Protein AF-A0ABD3FTX1-F1 (afdb_monomer_lite)

Organism: NCBI:txid2107226

Foldseek 3Di:
DDDDDDDPDPDDPDDPPLVVLCVVLVDDSVLLVLLVLLLVVVLVVQCVVCVVVPPPDPPDPDPPRPRDDSSNVSNVVSCCQPPNALLSVLLVLQVLQQDPDPQGDALVSLLVLLVQFFDQQPDWDQDPNDTDRDGDPCPSVVVSVLSVVQVVVLPPVPPRHDDSVSSSVSLVPPPPSSVRGHDDSVVSSVSSNVRSVVVVVVVVVVVVVD

Structure (mmCIF, N/CA/C/O backbone):
data_AF-A0ABD3FTX1-F1
#
_entry.id   AF-A0ABD3FTX1-F1
#
loop_
_atom_site.group_PDB
_atom_site.id
_atom_site.type_symbol
_atom_site.label_atom_id
_atom_site.label_alt_id
_atom_site.label_comp_id
_atom_site.label_asym_id
_atom_site.label_entity_id
_atom_site.label_seq_id
_atom_site.pdbx_PDB_ins_code
_atom_site.Cartn_x
_atom_site.Cartn_y
_atom_site.Cartn_z
_atom_site.occupancy
_atom_site.B_iso_or_equiv
_atom_site.auth_seq_id
_atom_site.auth_comp_id
_atom_site.auth_asym_id
_atom_site.auth_atom_id
_atom_site.pdbx_PDB_model_num
ATOM 1 N N . MET A 1 1 ? -26.930 4.845 67.694 1.00 38.66 1 MET A N 1
ATOM 2 C CA . MET A 1 1 ? -27.210 5.183 66.281 1.00 38.66 1 MET A CA 1
ATOM 3 C C . MET A 1 1 ? -25.890 5.361 65.544 1.00 38.66 1 MET A C 1
ATOM 5 O O . MET A 1 1 ? -25.309 6.436 65.583 1.00 38.66 1 MET A O 1
ATOM 9 N N . THR A 1 2 ? -25.378 4.302 64.926 1.00 37.12 2 THR A N 1
ATOM 10 C CA . THR A 1 2 ? -24.138 4.307 64.136 1.00 37.12 2 THR A CA 1
ATOM 11 C C . THR A 1 2 ? -24.513 4.296 62.655 1.00 37.12 2 THR A C 1
ATOM 13 O O . THR A 1 2 ? -25.064 3.320 62.154 1.00 37.12 2 THR A O 1
ATOM 16 N N . LYS A 1 3 ? -24.281 5.413 61.954 1.00 38.53 3 LYS A N 1
ATOM 17 C CA . LYS A 1 3 ? -24.491 5.514 60.502 1.00 38.53 3 LYS A CA 1
ATOM 18 C C . LYS A 1 3 ? -23.321 4.842 59.781 1.00 38.53 3 LYS A C 1
ATOM 20 O O . LYS A 1 3 ? -22.197 5.328 59.847 1.00 38.53 3 LYS A O 1
ATOM 25 N N . ALA A 1 4 ? -23.601 3.740 59.090 1.00 39.41 4 ALA A N 1
ATOM 26 C CA . ALA A 1 4 ? -22.673 3.115 58.158 1.00 39.41 4 ALA A CA 1
ATOM 27 C C . ALA A 1 4 ? -22.520 4.003 56.912 1.00 39.41 4 ALA A C 1
ATOM 29 O O . ALA A 1 4 ? -23.496 4.312 56.227 1.00 39.41 4 ALA A O 1
ATOM 30 N N . VAL A 1 5 ? -21.290 4.429 56.633 1.00 44.78 5 VAL A N 1
ATOM 31 C CA . VAL A 1 5 ? -20.933 5.141 55.404 1.00 44.78 5 VAL A CA 1
ATOM 32 C C . VAL A 1 5 ? -20.811 4.106 54.289 1.00 44.78 5 VAL A C 1
ATOM 34 O O . VAL A 1 5 ? -19.920 3.259 54.309 1.00 44.78 5 VAL A O 1
ATOM 37 N N . ALA A 1 6 ? -21.724 4.159 53.320 1.00 44.16 6 ALA A N 1
ATOM 38 C CA . ALA A 1 6 ? -21.672 3.323 52.131 1.00 44.16 6 ALA A CA 1
ATOM 39 C C . ALA A 1 6 ? -20.435 3.684 51.291 1.00 44.16 6 ALA A C 1
ATOM 41 O O . ALA A 1 6 ? -20.315 4.795 50.769 1.00 44.16 6 ALA A O 1
ATOM 42 N N . ALA A 1 7 ? -19.511 2.732 51.157 1.00 44.94 7 ALA A N 1
ATOM 43 C CA . ALA A 1 7 ? -18.364 2.845 50.271 1.00 44.94 7 ALA A CA 1
ATOM 44 C C . ALA A 1 7 ? -18.849 2.907 48.813 1.00 44.94 7 ALA A C 1
ATOM 46 O O . ALA A 1 7 ? -19.345 1.924 48.258 1.00 44.94 7 ALA A O 1
ATOM 47 N N . LYS A 1 8 ? -18.704 4.077 48.182 1.00 45.16 8 LYS A N 1
ATOM 48 C CA . LYS A 1 8 ? -18.898 4.247 46.738 1.00 45.16 8 LYS A CA 1
ATOM 49 C C . LYS A 1 8 ? -17.926 3.319 46.005 1.00 45.16 8 LYS A C 1
ATOM 51 O O . LYS A 1 8 ? -16.714 3.537 46.044 1.00 45.16 8 LYS A O 1
ATOM 56 N N . LYS A 1 9 ? -18.453 2.297 45.322 1.00 48.12 9 LYS A N 1
ATOM 57 C CA . LYS A 1 9 ? -17.703 1.524 44.324 1.00 48.12 9 LYS A CA 1
ATOM 58 C C . LYS A 1 9 ? -17.153 2.513 43.295 1.00 48.12 9 LYS A C 1
ATOM 60 O O . LYS A 1 9 ? -17.917 3.139 42.567 1.00 48.12 9 LYS A O 1
ATOM 65 N N . LYS A 1 10 ? -15.829 2.683 43.263 1.00 47.94 10 LYS A N 1
ATOM 66 C CA . LYS A 1 10 ? -15.143 3.397 42.183 1.00 47.94 10 LYS A CA 1
ATOM 67 C C . LYS A 1 10 ? -15.419 2.624 40.893 1.00 47.94 10 LYS A C 1
ATOM 69 O O . LYS A 1 10 ? -14.899 1.524 40.722 1.00 47.94 10 LYS A O 1
ATOM 74 N N . HIS A 1 11 ? -16.253 3.175 40.014 1.00 45.56 11 HIS A N 1
ATOM 75 C CA . HIS A 1 11 ? -16.303 2.726 38.628 1.00 45.56 11 HIS A CA 1
ATOM 76 C C . HIS A 1 11 ? -14.886 2.868 38.063 1.00 45.56 11 HIS A C 1
ATOM 78 O O . HIS A 1 11 ? -14.336 3.970 38.046 1.00 45.56 11 HIS A O 1
ATOM 84 N N . LYS A 1 12 ? -14.269 1.749 37.659 1.00 45.53 12 LYS A N 1
ATOM 85 C CA . LYS A 1 12 ? -13.073 1.802 36.812 1.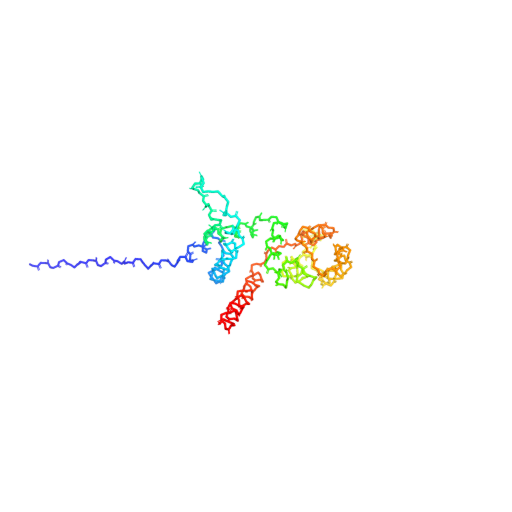00 45.53 12 LYS A CA 1
ATOM 86 C C . LYS A 1 12 ? -13.442 2.645 35.583 1.00 45.53 12 LYS A C 1
ATOM 88 O O . LYS A 1 12 ? -14.513 2.399 35.023 1.00 45.53 12 LYS A O 1
ATOM 93 N N . PRO A 1 13 ? -12.621 3.629 35.182 1.00 45.97 13 PRO A N 1
ATOM 94 C CA . PRO A 1 13 ? -12.868 4.352 33.944 1.00 45.97 13 PRO A CA 1
ATOM 95 C C . PRO A 1 13 ? -12.935 3.328 32.810 1.00 45.97 13 PRO A C 1
ATOM 97 O O . PRO A 1 13 ? -12.093 2.428 32.747 1.00 45.97 13 PRO A O 1
ATOM 100 N N . ALA A 1 14 ? -13.970 3.422 31.974 1.00 48.16 14 ALA A N 1
ATOM 101 C CA . ALA A 1 14 ? -14.095 2.599 30.781 1.00 48.16 14 ALA A CA 1
ATOM 102 C C . ALA A 1 14 ? -12.816 2.786 29.958 1.00 48.16 14 ALA A C 1
ATOM 104 O O . ALA A 1 14 ? -12.510 3.894 29.514 1.00 48.16 14 ALA A O 1
ATOM 105 N N . ARG A 1 15 ? -12.013 1.726 29.850 1.00 59.69 15 ARG A N 1
ATOM 106 C CA . ARG A 1 15 ? -10.791 1.741 29.053 1.00 59.69 15 ARG A CA 1
ATOM 107 C C . ARG A 1 15 ? -11.234 1.962 27.608 1.00 59.69 15 ARG A C 1
ATOM 109 O O . ARG A 1 15 ? -12.142 1.281 27.138 1.00 59.69 15 ARG A O 1
ATOM 116 N N . SER A 1 16 ? -10.692 2.986 26.951 1.00 75.12 16 SER A N 1
ATOM 117 C CA . SER A 1 16 ? -11.032 3.274 25.555 1.00 75.12 16 SER A CA 1
ATOM 118 C C . SER A 1 16 ? -10.774 2.015 24.724 1.00 75.12 16 SER A C 1
ATOM 120 O O . SER A 1 16 ? -9.683 1.454 24.828 1.00 75.12 16 SER A O 1
ATOM 122 N N . ARG A 1 17 ? -11.752 1.575 23.915 1.00 81.25 17 ARG A N 1
ATOM 123 C CA . ARG A 1 17 ? -11.653 0.375 23.053 1.00 81.25 17 ARG A CA 1
ATOM 124 C C . ARG A 1 17 ? -10.360 0.342 22.224 1.00 81.25 17 ARG A C 1
ATOM 126 O O . ARG A 1 17 ? -9.814 -0.717 21.941 1.00 81.25 17 ARG A O 1
ATOM 133 N N . TRP A 1 18 ? -9.846 1.526 21.895 1.00 85.56 18 TRP A N 1
ATOM 134 C CA . TRP A 1 18 ? -8.611 1.742 21.154 1.00 85.56 18 TRP A CA 1
ATOM 135 C C . TRP A 1 18 ? -7.352 1.358 21.922 1.00 85.56 18 TRP A C 1
ATOM 137 O O . TRP A 1 18 ? -6.387 0.914 21.319 1.00 85.56 18 TRP A O 1
ATOM 147 N N . VAL A 1 19 ? -7.346 1.523 23.244 1.00 87.69 19 VAL A N 1
ATOM 148 C CA . VAL A 1 19 ? -6.181 1.227 24.088 1.00 87.69 19 VAL A CA 1
ATOM 149 C C . VAL A 1 19 ? -5.951 -0.278 24.174 1.00 87.69 19 VAL A C 1
ATOM 151 O O . VAL A 1 19 ? -4.806 -0.717 24.134 1.00 87.69 19 VAL A O 1
ATOM 154 N N . ASP A 1 20 ? -7.025 -1.062 24.266 1.00 88.25 20 ASP A N 1
ATOM 155 C CA . ASP A 1 20 ? -6.929 -2.523 24.287 1.00 88.25 20 ASP A CA 1
ATOM 156 C C . ASP A 1 20 ? -6.519 -3.062 22.908 1.00 88.25 20 ASP A C 1
ATOM 158 O O . ASP A 1 20 ? -5.562 -3.828 22.815 1.00 88.25 20 ASP A O 1
ATOM 162 N N . LEU A 1 21 ? -7.145 -2.571 21.829 1.00 90.81 21 LEU A N 1
ATOM 163 C CA . LEU A 1 21 ? -6.787 -2.968 20.464 1.00 90.81 21 LEU A CA 1
ATOM 164 C C . LEU A 1 21 ? -5.360 -2.548 20.081 1.00 90.81 21 LEU A C 1
ATOM 166 O O . LEU A 1 21 ? -4.653 -3.292 19.405 1.00 90.81 21 LEU A O 1
ATOM 170 N N . SER A 1 22 ? -4.913 -1.373 20.528 1.00 92.81 22 SER A N 1
ATOM 171 C CA . SER A 1 22 ? -3.542 -0.893 20.329 1.00 92.81 22 SER A CA 1
ATOM 172 C C . SER A 1 22 ? -2.528 -1.784 21.041 1.00 92.81 22 SER A C 1
ATOM 174 O O . SER A 1 22 ? -1.491 -2.105 20.466 1.00 92.81 22 SER A O 1
ATOM 176 N N . ALA A 1 23 ? -2.838 -2.236 22.259 1.00 91.38 23 ALA A N 1
ATOM 177 C CA . ALA A 1 23 ? -1.973 -3.152 22.996 1.00 91.38 23 ALA A CA 1
ATOM 178 C C . ALA A 1 23 ? -1.863 -4.528 22.317 1.00 91.38 23 ALA A C 1
ATOM 180 O O . ALA A 1 23 ? -0.787 -5.114 22.307 1.00 91.38 23 ALA A O 1
ATOM 181 N N . GLU A 1 24 ? -2.955 -5.029 21.740 1.00 92.50 24 GLU A N 1
ATOM 182 C CA . GLU A 1 24 ? -2.984 -6.318 21.044 1.00 92.50 24 GLU A CA 1
ATOM 183 C C . GLU A 1 24 ? -2.270 -6.274 19.688 1.00 92.50 24 GLU A C 1
ATOM 185 O O . GLU A 1 24 ? -1.451 -7.131 19.370 1.00 92.50 24 GLU A O 1
ATOM 190 N N . THR A 1 25 ? -2.559 -5.250 18.888 1.00 92.31 25 THR A N 1
ATOM 191 C CA . THR A 1 25 ? -2.072 -5.148 17.504 1.00 92.31 25 THR A CA 1
ATOM 192 C C . THR A 1 25 ? -0.739 -4.418 17.389 1.00 92.31 25 THR A C 1
ATOM 194 O O . THR A 1 25 ? -0.159 -4.375 16.306 1.00 92.31 25 THR A O 1
ATOM 197 N N . SER A 1 26 ? -0.254 -3.808 18.473 1.00 92.62 26 SER A N 1
ATOM 198 C CA . SER A 1 26 ? 0.884 -2.877 18.473 1.00 92.62 26 SER A CA 1
ATOM 199 C C . SER A 1 26 ? 0.716 -1.669 17.533 1.00 92.62 26 SER A C 1
ATOM 201 O O . SER A 1 26 ? 1.673 -0.934 17.290 1.00 92.62 26 SER A O 1
ATOM 203 N N . LEU A 1 27 ? -0.492 -1.429 17.008 1.00 92.88 27 LEU A N 1
ATOM 204 C CA . LEU A 1 27 ? -0.801 -0.261 16.188 1.00 92.88 27 LEU A CA 1
ATOM 205 C C . LEU A 1 27 ? -1.058 0.947 17.100 1.00 92.88 27 LEU A C 1
ATOM 207 O O . LEU A 1 27 ? -1.835 0.834 18.052 1.00 92.88 27 LEU A O 1
ATOM 211 N N . PRO A 1 28 ? -0.456 2.121 16.839 1.00 94.06 28 PRO A N 1
ATOM 212 C CA . PRO A 1 28 ? -0.737 3.324 17.616 1.00 94.06 28 PRO A CA 1
ATOM 213 C C . PRO A 1 28 ? -2.213 3.730 17.530 1.00 94.06 28 PRO A C 1
ATOM 215 O O . PRO A 1 28 ? -2.823 3.625 16.469 1.00 94.06 28 PRO A O 1
ATOM 218 N N . VAL A 1 29 ? -2.774 4.281 18.611 1.00 91.00 29 VAL A N 1
ATOM 219 C CA . VAL A 1 29 ? -4.180 4.742 18.646 1.00 91.00 29 VAL A CA 1
ATOM 220 C C . VAL A 1 29 ? -4.505 5.708 17.499 1.00 91.00 29 VAL A C 1
ATOM 222 O O . VAL A 1 29 ? -5.521 5.538 16.839 1.00 91.00 29 VAL A O 1
ATOM 225 N N . ALA A 1 30 ? -3.604 6.645 17.188 1.00 90.62 30 ALA A N 1
ATOM 226 C CA . ALA A 1 30 ? -3.786 7.581 16.074 1.00 90.62 30 ALA A CA 1
ATOM 227 C C . ALA A 1 30 ? -3.864 6.890 14.696 1.00 90.62 30 ALA A C 1
ATOM 229 O O . ALA A 1 30 ? -4.497 7.404 13.779 1.00 90.62 30 ALA A O 1
ATOM 230 N N . VAL A 1 31 ? -3.225 5.725 14.534 1.00 92.94 31 VAL A N 1
ATOM 231 C CA . VAL A 1 31 ? -3.349 4.907 13.317 1.00 92.94 31 VAL A CA 1
ATOM 232 C C . VAL A 1 31 ? -4.703 4.205 13.303 1.00 92.94 31 VAL A C 1
ATOM 234 O O . VAL A 1 31 ? -5.375 4.191 12.279 1.00 92.94 31 VAL A O 1
ATOM 237 N N . LEU A 1 32 ? -5.129 3.658 14.443 1.00 93.38 32 LEU A N 1
ATOM 238 C CA . LEU A 1 32 ? -6.411 2.967 14.566 1.00 93.38 32 LEU A CA 1
ATOM 239 C C . LEU A 1 32 ? -7.610 3.871 14.231 1.00 93.38 32 LEU A C 1
ATOM 241 O O . LEU A 1 32 ? -8.542 3.413 13.578 1.00 93.38 32 LEU A O 1
ATOM 245 N N . GLU A 1 33 ? -7.563 5.147 14.615 1.00 91.50 33 GLU A N 1
ATOM 246 C CA . GLU A 1 33 ? -8.599 6.136 14.277 1.00 91.50 33 GLU A CA 1
ATOM 247 C C . GLU A 1 33 ? -8.720 6.339 12.758 1.00 91.50 33 GLU A C 1
ATOM 249 O O . GLU A 1 33 ? -9.809 6.255 12.200 1.00 91.50 33 GLU A O 1
ATOM 254 N N . VAL A 1 34 ? -7.590 6.516 12.068 1.00 92.94 34 VAL A N 1
ATOM 255 C CA . VAL A 1 34 ? -7.537 6.656 10.599 1.00 92.94 34 VAL A CA 1
ATOM 256 C C . VAL A 1 34 ? -8.044 5.397 9.896 1.00 92.94 34 VAL A C 1
ATOM 258 O O . VAL A 1 34 ? -8.730 5.457 8.872 1.00 92.94 34 VAL A O 1
ATOM 261 N N . LEU A 1 35 ? -7.681 4.240 10.445 1.00 93.75 35 LEU A N 1
ATOM 262 C CA . LEU A 1 35 ? -8.047 2.945 9.903 1.00 93.75 35 LEU A CA 1
ATOM 263 C C . LEU A 1 35 ? -9.543 2.653 10.013 1.00 93.75 35 LEU A C 1
ATOM 265 O O . LEU A 1 35 ? -10.055 1.912 9.178 1.00 93.75 35 LEU A O 1
ATOM 269 N N . GLU A 1 36 ? -10.243 3.205 11.005 1.00 92.56 36 GLU A N 1
ATOM 270 C CA . GLU A 1 36 ? -11.683 2.983 11.169 1.00 92.56 36 GLU A CA 1
ATOM 271 C C . GLU A 1 36 ? -12.478 3.550 9.996 1.00 92.56 36 GLU A C 1
ATOM 273 O O . GLU A 1 36 ? -13.354 2.882 9.448 1.00 92.56 36 GLU A O 1
ATOM 278 N N . ASP A 1 37 ? -12.140 4.761 9.566 1.00 89.12 37 ASP A N 1
ATOM 279 C CA . ASP A 1 37 ? -12.797 5.396 8.424 1.00 89.12 37 ASP A CA 1
ATOM 280 C C . ASP A 1 37 ? -12.452 4.687 7.111 1.00 89.12 37 ASP A C 1
ATOM 282 O O . ASP A 1 37 ? -13.306 4.509 6.235 1.00 89.12 37 ASP A O 1
ATOM 286 N N . HIS A 1 38 ? -11.216 4.199 7.004 1.00 90.25 38 HIS A N 1
ATOM 287 C CA . HIS A 1 38 ? -10.794 3.405 5.859 1.00 90.25 38 HIS A CA 1
ATOM 288 C C . HIS A 1 38 ? -11.557 2.081 5.769 1.00 90.25 38 HIS A C 1
ATOM 290 O O . HIS A 1 38 ? -12.079 1.730 4.714 1.00 90.25 38 HIS A O 1
ATOM 296 N N . HIS A 1 39 ? -11.674 1.371 6.891 1.00 91.31 39 HIS A N 1
ATOM 297 C CA . HIS A 1 39 ? -12.394 0.106 6.994 1.00 91.31 39 HIS A CA 1
ATOM 298 C C . HIS A 1 39 ? -13.871 0.246 6.618 1.00 91.31 39 HIS A C 1
ATOM 300 O O . HIS A 1 39 ? -14.366 -0.537 5.811 1.00 91.31 39 HIS A O 1
ATOM 306 N N . LYS A 1 40 ? -14.557 1.286 7.110 1.00 87.75 40 LYS A N 1
ATOM 307 C CA . LYS A 1 40 ? -15.946 1.581 6.712 1.00 87.75 40 LYS A CA 1
ATOM 308 C C . LYS A 1 40 ? -16.076 1.785 5.203 1.00 87.75 40 LYS A C 1
ATOM 310 O O . LYS A 1 40 ? -17.031 1.302 4.594 1.00 87.75 40 LYS A O 1
ATOM 315 N N . THR A 1 41 ? -15.111 2.479 4.599 1.00 83.62 41 THR A N 1
ATOM 316 C CA . THR A 1 41 ? -15.084 2.712 3.150 1.00 83.62 41 THR A CA 1
ATOM 317 C C . THR A 1 41 ? -14.887 1.405 2.382 1.00 83.62 41 THR A C 1
ATOM 319 O O . THR A 1 41 ? -15.632 1.135 1.442 1.00 83.62 41 THR A O 1
ATOM 322 N N . LEU A 1 42 ? -13.942 0.562 2.815 1.00 81.06 42 LEU A N 1
ATOM 323 C CA . LEU A 1 42 ? -13.701 -0.754 2.218 1.00 81.06 42 LEU A CA 1
ATOM 324 C C . LEU A 1 42 ? -14.934 -1.656 2.308 1.00 81.06 42 LEU A C 1
ATOM 326 O O . LEU A 1 42 ? -15.336 -2.221 1.297 1.00 81.06 42 LEU A O 1
ATOM 330 N N . ASN A 1 43 ? -15.571 -1.754 3.478 1.00 82.12 43 ASN A N 1
ATOM 331 C CA . ASN A 1 43 ? -16.786 -2.554 3.640 1.00 82.12 43 ASN A CA 1
ATOM 332 C C . ASN A 1 43 ? -17.922 -2.044 2.743 1.00 82.12 43 ASN A C 1
ATOM 334 O O . ASN A 1 43 ? -18.613 -2.850 2.129 1.00 82.12 43 ASN A O 1
ATOM 338 N N . SER A 1 44 ? -18.082 -0.723 2.617 1.00 77.50 44 SER A N 1
ATOM 339 C CA . SER A 1 44 ? -19.099 -0.128 1.736 1.00 77.50 44 SER A CA 1
ATOM 340 C C . SER A 1 44 ? -18.846 -0.465 0.262 1.00 77.50 44 SER A C 1
ATOM 342 O O . SER A 1 44 ? -19.781 -0.803 -0.460 1.00 77.50 44 SER A O 1
ATOM 344 N N . PHE A 1 45 ? -17.584 -0.423 -0.175 1.00 72.69 45 PHE A N 1
ATOM 345 C CA . PHE A 1 45 ? -17.186 -0.819 -1.527 1.00 72.69 45 PHE A CA 1
ATOM 346 C C . PHE A 1 45 ? -17.380 -2.322 -1.769 1.00 72.69 45 PHE A C 1
ATOM 348 O O . PHE A 1 45 ? -17.968 -2.724 -2.767 1.00 72.69 45 PHE A O 1
ATOM 355 N N . CYS A 1 46 ? -16.943 -3.176 -0.843 1.00 69.12 46 CYS A N 1
ATOM 356 C CA . CYS A 1 46 ? -17.139 -4.619 -0.963 1.00 69.12 46 CYS A CA 1
ATOM 357 C C . CYS A 1 46 ? -18.629 -4.985 -0.996 1.00 69.12 46 CYS A C 1
ATOM 359 O O . CYS A 1 46 ? -19.032 -5.836 -1.785 1.00 69.12 46 CYS A O 1
ATOM 361 N N . ALA A 1 47 ? -19.460 -4.321 -0.190 1.00 71.81 47 ALA A N 1
ATOM 362 C CA . ALA A 1 47 ? -20.902 -4.528 -0.199 1.00 71.81 47 ALA A CA 1
ATOM 363 C C . ALA A 1 47 ? -21.550 -4.103 -1.527 1.00 71.81 47 ALA A C 1
ATOM 365 O O . ALA A 1 47 ? -22.457 -4.788 -1.989 1.00 71.81 47 ALA A O 1
ATOM 366 N N . SER A 1 48 ? -21.096 -3.021 -2.171 1.00 68.31 48 SER A N 1
ATOM 367 C CA . SER A 1 48 ? -21.653 -2.599 -3.464 1.00 68.31 48 SER A CA 1
ATOM 368 C C . SER A 1 48 ? -21.228 -3.512 -4.618 1.00 68.31 48 SER A C 1
ATOM 370 O O . SER A 1 48 ? -22.060 -3.876 -5.450 1.00 68.31 48 SER A O 1
ATOM 372 N N . VAL A 1 49 ? -19.956 -3.922 -4.644 1.00 64.00 49 VAL A N 1
ATOM 373 C CA . VAL A 1 49 ? -19.389 -4.766 -5.706 1.00 64.00 49 VAL A CA 1
ATOM 374 C C . VAL A 1 49 ? -19.889 -6.207 -5.597 1.00 64.00 49 VAL A C 1
ATOM 376 O O . VAL A 1 49 ? -20.408 -6.748 -6.568 1.00 64.00 49 VAL A O 1
ATOM 379 N N . TYR A 1 50 ? -19.802 -6.816 -4.411 1.00 58.94 50 TYR A N 1
ATOM 380 C CA . TYR A 1 50 ? -20.125 -8.236 -4.209 1.00 58.94 50 TYR A CA 1
ATOM 381 C C . TYR A 1 50 ? -21.557 -8.485 -3.710 1.00 58.94 50 TYR A C 1
ATOM 383 O O . TYR A 1 50 ? -22.063 -9.604 -3.803 1.00 58.94 50 TYR A O 1
ATOM 391 N N . GLY A 1 51 ? -22.259 -7.461 -3.215 1.00 52.53 51 GLY A N 1
ATOM 392 C CA . GLY A 1 51 ? -23.682 -7.571 -2.865 1.00 52.53 51 GLY A CA 1
ATOM 393 C C . GLY A 1 51 ? -24.588 -7.765 -4.084 1.00 52.53 51 GLY A C 1
ATOM 394 O O . GLY A 1 51 ? -25.678 -8.313 -3.954 1.00 52.53 51 GLY A O 1
ATOM 395 N N . SER A 1 52 ? -24.117 -7.384 -5.276 1.00 51.12 52 SER A N 1
ATOM 396 C CA . SER A 1 52 ? -24.833 -7.599 -6.540 1.00 51.12 52 SER A CA 1
ATOM 397 C C . SER A 1 52 ? -24.667 -9.028 -7.087 1.00 51.12 52 SER A C 1
ATOM 399 O O . SER A 1 52 ? -25.527 -9.502 -7.823 1.00 51.12 52 SER A O 1
ATOM 401 N N . GLU A 1 53 ? -23.597 -9.740 -6.709 1.00 47.56 53 GLU A N 1
ATOM 402 C CA . GLU A 1 53 ? -23.305 -11.110 -7.173 1.00 47.56 53 GLU A CA 1
ATOM 403 C C . GLU A 1 53 ? -23.981 -12.208 -6.329 1.00 47.56 53 GLU A C 1
ATOM 405 O O . GLU A 1 53 ? -24.023 -13.362 -6.741 1.00 47.56 53 GLU A O 1
ATOM 410 N N . THR A 1 54 ? -24.560 -11.872 -5.171 1.00 43.88 54 THR A N 1
ATOM 411 C CA . THR A 1 54 ? -25.264 -12.831 -4.289 1.00 43.88 54 THR A CA 1
ATOM 412 C C . THR A 1 54 ? -26.776 -12.903 -4.535 1.00 43.88 54 THR A C 1
ATOM 414 O O . THR A 1 54 ? -27.506 -13.522 -3.765 1.00 43.88 54 THR A O 1
ATOM 417 N N . GLN A 1 55 ? -27.263 -12.318 -5.634 1.00 43.09 55 GLN A N 1
ATOM 418 C CA . GLN A 1 55 ? -28.678 -12.329 -6.013 1.00 43.09 55 GLN A CA 1
ATOM 419 C C . GLN A 1 55 ? -29.007 -13.415 -7.056 1.00 43.09 55 GLN A C 1
ATOM 421 O O . GLN A 1 55 ? -29.745 -13.174 -8.009 1.00 43.09 55 GLN A O 1
ATOM 426 N N . THR A 1 56 ? -28.475 -14.627 -6.879 1.00 44.16 56 THR A N 1
ATOM 427 C CA . THR A 1 56 ? -28.924 -15.818 -7.617 1.00 44.16 56 THR A CA 1
ATOM 428 C C . THR A 1 56 ? -29.268 -16.950 -6.651 1.00 44.16 56 THR A C 1
ATOM 430 O O . THR A 1 56 ? -28.410 -17.428 -5.919 1.00 44.16 56 THR A O 1
ATOM 433 N N . ASP A 1 57 ? -30.541 -17.343 -6.732 1.00 41.22 57 ASP A N 1
ATOM 434 C CA . ASP A 1 57 ? -31.298 -18.406 -6.057 1.00 41.22 57 ASP A CA 1
ATOM 435 C C . ASP A 1 57 ? -31.712 -18.239 -4.574 1.00 41.22 57 ASP A C 1
ATOM 437 O O . ASP A 1 57 ? -30.875 -18.055 -3.694 1.00 41.22 57 ASP A O 1
ATOM 441 N N . PRO A 1 58 ? -33.026 -18.346 -4.259 1.00 46.56 58 PRO A N 1
ATOM 442 C CA . PRO A 1 58 ? -33.564 -18.147 -2.913 1.00 46.56 58 PRO A CA 1
ATOM 443 C C . PRO A 1 58 ? -33.535 -19.398 -2.011 1.00 46.56 58 PRO A C 1
ATOM 445 O O . PRO A 1 58 ? -34.210 -19.387 -0.983 1.00 46.56 58 PRO A O 1
ATOM 448 N N . ASP A 1 59 ? -32.788 -20.458 -2.346 1.00 51.00 59 ASP A N 1
ATOM 449 C CA . ASP A 1 59 ? -32.951 -21.771 -1.685 1.00 51.00 59 ASP A CA 1
ATOM 450 C C . ASP A 1 59 ? -31.846 -22.212 -0.705 1.00 51.00 59 ASP A C 1
ATOM 452 O O . ASP A 1 59 ? -31.983 -23.260 -0.079 1.00 51.00 59 ASP A O 1
ATOM 456 N N . GLU A 1 60 ? -30.815 -21.405 -0.433 1.00 45.75 60 GLU A N 1
ATOM 457 C CA . GLU A 1 60 ? -29.922 -21.652 0.714 1.00 45.75 60 GLU A CA 1
ATOM 458 C C . GLU A 1 60 ? -29.664 -20.365 1.507 1.00 45.75 60 GLU A C 1
ATOM 460 O O . GLU A 1 60 ? -28.918 -19.472 1.111 1.00 45.75 60 GLU A O 1
ATOM 465 N N . GLY A 1 61 ? -30.327 -20.265 2.663 1.00 44.19 61 GLY A N 1
ATOM 466 C CA . GLY A 1 61 ? -30.322 -19.116 3.569 1.00 44.19 61 GLY A CA 1
ATOM 467 C C . GLY A 1 61 ? -28.996 -18.870 4.293 1.00 44.19 61 GLY A C 1
ATOM 468 O O . GLY A 1 61 ? -28.939 -18.926 5.521 1.00 44.19 61 GLY A O 1
ATOM 469 N N . SER A 1 62 ? -27.938 -18.542 3.555 1.00 43.97 62 SER A N 1
ATOM 470 C CA . SER A 1 62 ? -26.765 -17.870 4.107 1.00 43.97 62 SER A CA 1
ATOM 471 C C . SER A 1 62 ? -26.086 -17.000 3.050 1.00 43.97 62 SER A C 1
ATOM 473 O O . SER A 1 62 ? -25.064 -17.354 2.470 1.00 43.97 62 SER A O 1
ATOM 475 N N . THR A 1 63 ? -26.636 -15.807 2.825 1.00 44.53 63 THR A N 1
ATOM 476 C CA . THR A 1 63 ? -25.878 -14.692 2.249 1.00 44.53 63 THR A CA 1
ATOM 477 C C . THR A 1 63 ? -24.843 -14.253 3.284 1.00 44.53 63 THR A C 1
ATOM 479 O O . THR A 1 63 ? -25.085 -13.338 4.075 1.00 44.53 63 THR A O 1
ATOM 482 N N . ALA A 1 64 ? -23.713 -14.956 3.357 1.00 47.28 64 ALA A N 1
ATOM 483 C CA . ALA A 1 64 ? -22.582 -14.527 4.162 1.00 47.28 64 ALA A CA 1
ATOM 484 C C . ALA A 1 64 ? -22.035 -13.235 3.543 1.00 47.28 64 ALA A C 1
ATOM 486 O O . ALA A 1 64 ? -21.249 -13.264 2.600 1.00 47.28 64 ALA A O 1
ATOM 487 N N . ALA A 1 65 ? -22.493 -12.087 4.045 1.00 54.28 65 ALA A N 1
ATOM 488 C CA . ALA A 1 65 ? -21.853 -10.818 3.754 1.00 54.28 65 ALA A CA 1
ATOM 489 C C . ALA A 1 65 ? -20.379 -10.956 4.157 1.00 54.28 65 ALA A C 1
ATOM 491 O O . ALA A 1 65 ? -20.077 -11.281 5.308 1.00 54.28 65 ALA A O 1
ATOM 492 N N . PHE A 1 66 ? -19.466 -10.754 3.206 1.00 57.81 66 PHE A N 1
ATOM 493 C CA . PHE A 1 66 ? -18.025 -10.703 3.453 1.00 57.81 66 PHE A CA 1
ATOM 494 C C . PHE A 1 66 ? -17.685 -9.409 4.206 1.00 57.81 66 PHE A C 1
ATOM 496 O O . PHE A 1 66 ? -17.002 -8.528 3.693 1.00 57.81 66 PHE A O 1
ATOM 503 N N . GLU A 1 67 ? -18.209 -9.262 5.422 1.00 71.75 67 GLU A N 1
ATOM 504 C CA . GLU A 1 67 ? -17.933 -8.125 6.282 1.00 71.75 67 GLU A CA 1
ATOM 505 C C . GLU A 1 67 ? -16.900 -8.534 7.333 1.00 71.75 67 GLU A C 1
ATOM 507 O O . GLU A 1 67 ? -17.196 -9.211 8.319 1.00 71.75 67 GLU A O 1
ATOM 512 N N . LEU A 1 68 ? -15.650 -8.126 7.116 1.00 81.38 68 LEU A N 1
ATOM 513 C CA . LEU A 1 68 ? -14.630 -8.199 8.155 1.00 81.38 68 LEU A CA 1
ATOM 514 C C . LEU A 1 68 ? -14.982 -7.179 9.234 1.00 81.38 68 LEU A C 1
ATOM 516 O O . LEU A 1 68 ? -15.190 -6.002 8.936 1.00 81.38 68 LEU A O 1
ATOM 520 N N . SER A 1 69 ? -15.011 -7.600 10.498 1.00 89.75 69 SER A N 1
ATOM 521 C CA . SER A 1 69 ? -15.105 -6.645 11.602 1.00 89.75 69 SER A CA 1
ATOM 522 C C . SER A 1 69 ? -13.852 -5.769 11.651 1.00 89.75 69 SER A C 1
ATOM 524 O O . SER A 1 69 ? -12.752 -6.205 11.305 1.00 89.75 69 SER A O 1
ATOM 526 N N . PHE A 1 70 ? -13.994 -4.543 12.153 1.00 91.94 70 PHE A N 1
ATOM 527 C CA . PHE A 1 70 ? -12.863 -3.627 12.291 1.00 91.94 70 PHE A CA 1
ATOM 528 C C . PHE A 1 70 ? -11.714 -4.225 13.133 1.00 91.94 70 PHE A C 1
ATOM 530 O O . PHE A 1 70 ? -10.540 -4.063 12.811 1.00 91.94 70 PHE A O 1
ATOM 537 N N . HIS A 1 71 ? -12.047 -4.993 14.175 1.00 92.88 71 HIS A N 1
ATOM 538 C CA . HIS A 1 71 ? -11.058 -5.714 14.975 1.00 92.88 71 HIS A CA 1
ATOM 539 C C . HIS A 1 71 ? -10.282 -6.746 14.137 1.00 92.88 71 HIS A C 1
ATOM 541 O O . HIS A 1 71 ? -9.052 -6.733 14.144 1.00 92.88 71 HIS A O 1
ATOM 547 N N . GLN A 1 72 ? -10.980 -7.594 13.368 1.00 91.56 72 GLN A N 1
ATOM 548 C CA . GLN A 1 72 ? -10.340 -8.573 12.478 1.00 91.56 72 GLN A CA 1
ATOM 549 C C . GLN A 1 72 ? -9.458 -7.890 11.430 1.00 91.56 72 GLN A C 1
ATOM 551 O O . GLN A 1 72 ? -8.359 -8.367 11.159 1.00 91.56 72 GLN A O 1
ATOM 556 N N . TYR A 1 73 ? -9.904 -6.754 10.888 1.00 92.56 73 TYR A N 1
ATOM 557 C CA . TYR A 1 73 ? -9.113 -5.941 9.971 1.00 92.56 73 TYR A CA 1
ATOM 558 C C . TYR A 1 73 ? -7.800 -5.460 10.613 1.00 92.56 73 TYR A C 1
ATOM 560 O O . TYR A 1 73 ? -6.729 -5.661 10.042 1.00 92.56 73 TYR A O 1
ATOM 568 N N . CYS A 1 74 ? -7.840 -4.901 11.827 1.00 94.44 74 CYS A N 1
ATOM 569 C CA . CYS A 1 74 ? -6.629 -4.451 12.521 1.00 94.44 74 CYS A CA 1
ATOM 570 C C . CYS A 1 74 ? -5.676 -5.598 12.881 1.00 94.44 74 CYS A C 1
ATOM 572 O O . CYS A 1 74 ? -4.460 -5.439 12.757 1.00 94.44 74 CYS A O 1
ATOM 574 N N . VAL A 1 75 ? -6.204 -6.751 13.302 1.00 94.44 75 VAL A N 1
ATOM 575 C CA . VAL A 1 75 ? -5.395 -7.946 13.592 1.00 94.44 75 VAL A CA 1
ATOM 576 C C . VAL A 1 75 ? -4.738 -8.480 12.318 1.00 94.44 75 VAL A C 1
ATOM 578 O O . VAL A 1 75 ? -3.538 -8.764 12.321 1.00 94.44 75 VAL A O 1
ATOM 581 N N . ALA A 1 76 ? -5.481 -8.562 11.210 1.00 94.00 76 ALA A N 1
ATOM 582 C CA . ALA A 1 76 ? -4.950 -8.988 9.918 1.00 94.00 76 ALA A CA 1
ATOM 583 C C . ALA A 1 76 ? -3.865 -8.030 9.408 1.00 94.00 76 ALA A C 1
ATOM 585 O O . ALA A 1 76 ? -2.790 -8.480 9.014 1.00 94.00 76 ALA A O 1
ATOM 586 N N . LEU A 1 77 ? -4.097 -6.715 9.492 1.00 95.50 77 LEU A N 1
ATOM 587 C CA . LEU A 1 77 ? -3.109 -5.710 9.107 1.00 95.50 77 LEU A CA 1
ATOM 588 C C . LEU A 1 77 ? -1.851 -5.801 9.973 1.00 95.50 77 LEU A C 1
ATOM 590 O O . LEU A 1 77 ? -0.744 -5.812 9.447 1.00 95.50 77 LEU A O 1
ATOM 594 N N . SER A 1 78 ? -1.997 -5.911 11.293 1.00 95.81 78 SER A N 1
ATOM 595 C CA . SER A 1 78 ? -0.850 -6.071 12.192 1.00 95.81 78 SER A CA 1
ATOM 596 C C . SER A 1 78 ? -0.046 -7.335 11.872 1.00 95.81 78 SER A C 1
ATOM 598 O O . SER A 1 78 ? 1.183 -7.292 11.803 1.00 95.81 78 SER A O 1
ATOM 600 N N . THR A 1 79 ? -0.738 -8.440 11.584 1.00 95.94 79 THR A N 1
ATOM 601 C CA . THR A 1 79 ? -0.111 -9.702 11.171 1.00 95.94 79 THR A CA 1
ATOM 602 C C . THR A 1 79 ? 0.642 -9.538 9.852 1.00 95.94 79 THR A C 1
ATOM 604 O O . THR A 1 79 ? 1.783 -9.979 9.741 1.00 95.94 79 THR A O 1
ATOM 607 N N . LEU A 1 80 ? 0.053 -8.855 8.869 1.00 95.94 80 LEU A N 1
ATOM 608 C CA . LEU A 1 80 ? 0.687 -8.566 7.584 1.00 95.94 80 LEU A CA 1
ATOM 609 C C . LEU A 1 80 ? 1.948 -7.703 7.744 1.00 95.94 80 LEU A C 1
ATOM 611 O O . LEU A 1 80 ? 2.975 -7.985 7.127 1.00 95.94 80 LEU A O 1
ATOM 615 N N . VAL A 1 81 ? 1.888 -6.671 8.588 1.00 94.56 81 VAL A N 1
ATOM 616 C CA . VAL A 1 81 ? 3.022 -5.774 8.853 1.00 94.56 81 VAL A CA 1
ATOM 617 C C . VAL A 1 81 ? 4.176 -6.526 9.518 1.00 94.56 81 VAL A C 1
ATOM 619 O O . VAL A 1 81 ? 5.331 -6.314 9.158 1.00 94.56 81 VAL A O 1
ATOM 622 N N . GLN A 1 82 ? 3.877 -7.403 10.479 1.00 93.19 82 GLN A N 1
ATOM 623 C CA . GLN A 1 82 ? 4.897 -8.103 11.265 1.00 93.19 82 GLN A CA 1
ATOM 624 C C . GLN A 1 82 ? 5.453 -9.352 10.573 1.00 93.19 82 GLN A C 1
ATOM 626 O O . GLN A 1 82 ? 6.648 -9.627 10.673 1.00 93.19 82 GLN A O 1
ATOM 631 N N . PHE A 1 83 ? 4.595 -10.113 9.894 1.00 94.75 83 PHE A N 1
ATOM 632 C CA . PHE A 1 83 ? 4.902 -11.469 9.425 1.00 94.75 83 PHE A CA 1
ATOM 633 C C . PHE A 1 83 ? 4.592 -11.700 7.944 1.00 94.75 83 PHE A C 1
ATOM 635 O O . PHE A 1 83 ? 4.882 -12.777 7.425 1.00 94.75 83 PHE A O 1
ATOM 642 N N . GLY A 1 84 ? 3.999 -10.723 7.257 1.00 93.88 84 GLY A N 1
ATOM 643 C CA . GLY A 1 84 ? 3.690 -10.831 5.836 1.00 93.88 84 GLY A CA 1
ATOM 644 C C . GLY A 1 84 ? 4.947 -10.937 4.983 1.00 93.88 84 GLY A C 1
ATOM 645 O O . GLY A 1 84 ? 5.938 -10.245 5.221 1.00 93.88 84 GLY A O 1
ATOM 646 N N . SER A 1 85 ? 4.897 -11.780 3.952 1.00 93.81 85 SER A N 1
ATOM 647 C CA . SER A 1 85 ? 5.942 -11.793 2.931 1.00 93.81 85 SER A CA 1
ATOM 648 C C . SER A 1 85 ? 5.938 -10.472 2.148 1.00 93.81 85 SER A C 1
ATOM 650 O O . SER A 1 85 ? 4.891 -9.823 2.051 1.00 93.81 85 SER A O 1
ATOM 652 N N . PRO A 1 86 ? 7.059 -10.074 1.519 1.00 93.38 86 PRO A N 1
ATOM 653 C CA . PRO A 1 86 ? 7.079 -8.866 0.699 1.00 93.38 86 PRO A CA 1
ATOM 654 C C . PRO A 1 86 ? 6.024 -8.874 -0.413 1.00 93.38 86 PRO A C 1
ATOM 656 O O . PRO A 1 86 ? 5.448 -7.840 -0.723 1.00 93.38 86 PRO A O 1
ATOM 659 N N . THR A 1 87 ? 5.702 -10.044 -0.968 1.00 94.12 87 THR A N 1
ATOM 660 C CA . THR A 1 87 ? 4.612 -10.197 -1.939 1.00 94.12 87 THR A CA 1
ATOM 661 C C . THR A 1 87 ? 3.248 -9.872 -1.334 1.00 94.12 87 THR A C 1
ATOM 663 O O . THR A 1 87 ? 2.522 -9.059 -1.893 1.00 94.12 87 THR A O 1
ATOM 666 N N . GLN A 1 88 ? 2.915 -10.439 -0.172 1.00 94.69 88 GLN A N 1
ATOM 667 C CA . GLN A 1 88 ? 1.635 -10.167 0.495 1.00 94.69 88 GLN A CA 1
ATOM 668 C C . GLN A 1 88 ? 1.520 -8.692 0.898 1.00 94.69 88 GLN A C 1
ATO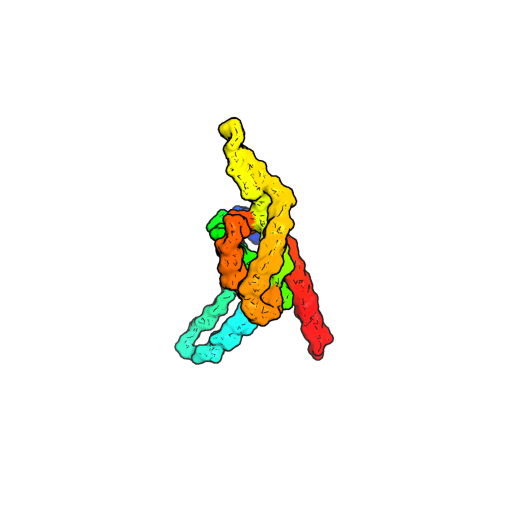M 670 O O . GLN A 1 88 ? 0.469 -8.070 0.749 1.00 94.69 88 GLN A O 1
ATOM 675 N N . GLN A 1 89 ? 2.617 -8.115 1.398 1.00 95.81 89 GLN A N 1
ATOM 676 C CA . GLN A 1 89 ? 2.673 -6.695 1.730 1.00 95.81 89 GLN A CA 1
ATOM 677 C C . GLN A 1 89 ? 2.485 -5.836 0.478 1.00 95.81 89 GLN A C 1
ATOM 679 O O . GLN A 1 89 ? 1.717 -4.879 0.514 1.00 95.81 89 GLN A O 1
ATOM 684 N N . PHE A 1 90 ? 3.133 -6.195 -0.635 1.00 96.69 90 PHE A N 1
ATOM 685 C CA . PHE A 1 90 ? 2.966 -5.513 -1.914 1.00 96.69 90 PHE A CA 1
ATOM 686 C C . PHE A 1 90 ? 1.518 -5.535 -2.389 1.00 96.69 90 PHE A C 1
ATOM 688 O O . PHE A 1 90 ? 1.000 -4.483 -2.732 1.00 96.69 90 PHE A O 1
ATOM 695 N N . GLU A 1 91 ? 0.862 -6.694 -2.403 1.00 95.69 91 GLU A N 1
ATOM 696 C CA . GLU A 1 91 ? -0.520 -6.831 -2.880 1.00 95.69 91 GLU A CA 1
ATOM 697 C C . GLU A 1 91 ? -1.478 -5.938 -2.087 1.00 95.69 91 GLU A C 1
ATOM 699 O O . GLU A 1 91 ? -2.281 -5.204 -2.660 1.00 95.69 91 GLU A O 1
ATOM 704 N N . TYR A 1 92 ? -1.345 -5.923 -0.763 1.00 94.75 92 TYR A N 1
ATOM 705 C CA . TYR A 1 92 ? -2.166 -5.060 0.074 1.00 94.75 92 TYR A CA 1
ATOM 706 C C . TYR A 1 92 ? -1.872 -3.566 -0.149 1.00 94.75 92 TYR A C 1
ATOM 708 O O . TYR A 1 92 ? -2.783 -2.746 -0.309 1.00 94.75 92 TYR A O 1
ATOM 716 N N . LEU A 1 93 ? -0.590 -3.194 -0.199 1.00 96.88 93 LEU A N 1
ATOM 717 C CA . LEU A 1 93 ? -0.175 -1.817 -0.462 1.00 96.88 93 LEU A CA 1
ATOM 718 C C . LEU A 1 93 ? -0.588 -1.366 -1.868 1.00 96.88 93 LEU A C 1
ATOM 720 O O . LEU A 1 93 ? -1.006 -0.225 -2.040 1.00 96.88 93 LEU A O 1
ATOM 724 N N . TYR A 1 94 ? -0.552 -2.252 -2.859 1.00 97.00 94 TYR A N 1
ATOM 725 C CA . TYR A 1 94 ? -0.959 -1.978 -4.233 1.00 97.00 94 TYR A CA 1
ATOM 726 C C . TYR A 1 94 ? -2.382 -1.424 -4.276 1.00 97.00 94 TYR A C 1
ATOM 728 O O . TYR A 1 94 ? -2.609 -0.379 -4.883 1.00 97.00 94 TYR A O 1
ATOM 736 N N . HIS A 1 95 ? -3.324 -2.051 -3.569 1.00 92.88 95 HIS A N 1
ATOM 737 C CA . HIS A 1 95 ? -4.708 -1.573 -3.511 1.00 92.88 95 HIS A CA 1
ATOM 738 C C . HIS A 1 95 ? -4.846 -0.231 -2.785 1.00 92.88 95 HIS A C 1
ATOM 740 O O . HIS A 1 95 ? -5.725 0.560 -3.110 1.00 92.88 95 HIS A O 1
ATOM 746 N N . THR A 1 96 ? -3.951 0.064 -1.841 1.00 94.06 96 THR A N 1
ATOM 747 C CA . THR A 1 96 ? -3.937 1.356 -1.141 1.00 94.06 96 THR A CA 1
ATOM 748 C C . THR A 1 96 ? -3.396 2.484 -2.030 1.00 94.06 96 THR A C 1
ATOM 750 O O . THR A 1 96 ? -3.865 3.619 -1.947 1.00 94.06 96 THR A O 1
ATOM 753 N N . TYR A 1 97 ? -2.412 2.202 -2.886 1.00 96.50 97 TYR A N 1
ATOM 754 C CA . TYR A 1 97 ? -1.772 3.211 -3.742 1.00 96.50 97 TYR A CA 1
ATOM 755 C C . TYR A 1 97 ? -2.398 3.338 -5.133 1.00 96.50 97 TYR A C 1
ATOM 757 O O . TYR A 1 97 ? -2.213 4.373 -5.767 1.00 96.50 97 TYR A O 1
ATOM 765 N N . THR A 1 98 ? -3.142 2.332 -5.596 1.00 94.56 98 THR A N 1
ATOM 766 C CA . THR A 1 98 ? -3.870 2.373 -6.871 1.00 94.56 98 THR A CA 1
ATOM 767 C C . THR A 1 98 ? -5.087 3.270 -6.715 1.00 94.56 98 THR A C 1
ATOM 769 O O . THR A 1 98 ? -6.164 2.846 -6.301 1.00 94.56 98 THR A O 1
ATOM 772 N N . THR A 1 99 ? -4.890 4.553 -6.984 1.00 88.31 99 THR A N 1
ATOM 773 C CA . THR A 1 99 ? -5.886 5.586 -6.711 1.00 88.31 99 THR A CA 1
ATOM 774 C C . THR A 1 99 ? -6.485 6.132 -8.000 1.00 88.31 99 THR A C 1
ATOM 776 O O . THR A 1 99 ? -7.668 6.463 -8.037 1.00 88.31 99 THR A O 1
ATOM 779 N N . THR A 1 100 ? -5.709 6.202 -9.071 1.00 86.38 100 THR A N 1
ATOM 780 C CA . THR A 1 100 ? -6.078 6.937 -10.281 1.00 86.38 100 THR A CA 1
ATOM 781 C C . THR A 1 100 ? -7.058 6.176 -11.166 1.00 86.38 100 THR A C 1
ATOM 783 O O . THR A 1 100 ? -7.907 6.794 -11.809 1.00 86.38 100 THR A O 1
ATOM 786 N N . ASN A 1 101 ? -6.947 4.847 -11.233 1.00 87.31 101 ASN A N 1
ATOM 787 C CA . ASN A 1 101 ? -7.746 4.040 -12.147 1.00 87.31 101 ASN A CA 1
ATOM 788 C C . ASN A 1 101 ? -7.962 2.617 -11.620 1.00 87.31 101 ASN A C 1
ATOM 790 O O . ASN A 1 101 ? -7.048 1.998 -11.089 1.00 87.31 101 ASN A O 1
ATOM 794 N N . GLU A 1 102 ? -9.152 2.066 -11.848 1.00 85.56 102 GLU A N 1
ATOM 795 C CA . GLU A 1 102 ? -9.496 0.683 -11.486 1.00 85.56 102 GLU A CA 1
ATOM 796 C C . GLU A 1 102 ? -8.725 -0.363 -12.308 1.00 85.56 102 GLU A C 1
ATOM 798 O O . GLU A 1 102 ? -8.560 -1.500 -11.874 1.00 85.56 102 GLU A O 1
ATOM 803 N N . ARG A 1 103 ? -8.209 0.014 -13.487 1.00 86.75 103 ARG A N 1
ATOM 804 C CA . ARG A 1 103 ? -7.407 -0.864 -14.360 1.00 86.75 103 ARG A CA 1
ATOM 805 C C . ARG A 1 103 ? -6.069 -1.265 -13.743 1.00 86.75 103 ARG A C 1
ATOM 807 O O . ARG A 1 103 ? -5.474 -2.247 -14.184 1.00 86.75 103 ARG A O 1
ATOM 814 N N . GLY A 1 104 ? -5.591 -0.508 -12.761 1.00 93.88 104 GLY A N 1
ATOM 815 C CA . GLY A 1 104 ? -4.391 -0.829 -12.013 1.00 93.88 104 GLY A CA 1
ATOM 816 C C . GLY A 1 104 ? -3.520 0.381 -11.720 1.00 93.88 104 GLY A C 1
ATOM 817 O O . GLY A 1 104 ? -3.901 1.522 -11.968 1.00 93.88 104 GLY A O 1
ATOM 818 N N . ILE A 1 105 ? -2.332 0.106 -11.193 1.00 97.12 105 ILE A N 1
ATOM 819 C CA . ILE A 1 105 ? -1.391 1.122 -10.734 1.00 97.12 105 ILE A CA 1
ATOM 820 C C . ILE A 1 105 ? -0.659 1.760 -11.912 1.00 97.12 105 ILE A C 1
ATOM 822 O O . ILE A 1 105 ? -0.193 1.060 -12.820 1.00 97.12 105 ILE A O 1
ATOM 826 N N . ASP A 1 106 ? -0.514 3.081 -11.896 1.00 96.88 106 ASP A N 1
ATOM 827 C CA . ASP A 1 106 ? 0.378 3.757 -12.836 1.00 96.88 106 ASP A CA 1
ATOM 828 C C . ASP A 1 106 ? 1.844 3.741 -12.357 1.00 96.88 106 ASP A C 1
ATOM 830 O O . ASP A 1 106 ? 2.180 3.347 -11.235 1.00 96.88 106 ASP A O 1
ATOM 834 N N . ARG A 1 107 ? 2.772 4.162 -13.225 1.00 96.38 107 ARG A N 1
ATOM 835 C CA . ARG A 1 107 ? 4.210 4.166 -12.901 1.00 96.38 107 ARG A CA 1
ATOM 836 C C . ARG A 1 107 ? 4.554 5.084 -11.722 1.00 96.38 107 ARG A C 1
ATOM 838 O O . ARG A 1 107 ? 5.487 4.785 -10.978 1.00 96.38 107 ARG A O 1
ATOM 845 N N . THR A 1 108 ? 3.882 6.224 -11.607 1.00 96.38 108 THR A N 1
ATOM 846 C CA . THR A 1 108 ? 4.134 7.222 -10.561 1.00 96.38 108 THR A CA 1
ATOM 847 C C . THR A 1 108 ? 3.644 6.703 -9.215 1.00 96.38 108 THR A C 1
ATOM 849 O O . THR A 1 108 ? 4.399 6.741 -8.247 1.00 96.38 108 THR A O 1
ATOM 852 N N . GLU A 1 109 ? 2.432 6.152 -9.174 1.00 97.19 109 GLU A N 1
ATOM 853 C CA . GLU A 1 109 ? 1.855 5.491 -8.003 1.00 97.19 109 GLU A CA 1
ATOM 854 C C . GLU A 1 109 ? 2.729 4.318 -7.546 1.00 97.19 109 GLU A C 1
ATOM 856 O O . GLU A 1 109 ? 3.065 4.219 -6.365 1.00 97.19 109 GLU A O 1
ATOM 861 N N . LEU A 1 110 ? 3.183 3.478 -8.483 1.00 97.00 110 LEU A N 1
ATOM 862 C CA . LEU A 1 110 ? 4.055 2.345 -8.177 1.00 97.00 110 LEU A CA 1
ATOM 863 C C . LEU A 1 110 ? 5.411 2.795 -7.631 1.00 97.00 110 LEU A C 1
ATOM 865 O O . LEU A 1 110 ? 5.915 2.220 -6.667 1.00 97.00 110 LEU A O 1
ATOM 869 N N . PHE A 1 111 ? 6.015 3.827 -8.224 1.00 96.50 111 PHE A N 1
ATOM 870 C CA . PHE A 1 111 ? 7.265 4.375 -7.707 1.00 96.50 111 PHE A CA 1
ATOM 871 C C . PHE A 1 111 ? 7.087 4.955 -6.302 1.00 96.50 111 PHE A C 1
ATOM 873 O O . PHE A 1 111 ? 7.944 4.733 -5.451 1.00 96.50 111 PHE A O 1
ATOM 880 N N . GLN A 1 112 ? 5.983 5.662 -6.049 1.00 96.88 112 GLN A N 1
ATOM 881 C CA . GLN A 1 112 ? 5.696 6.240 -4.740 1.00 96.88 112 GLN A CA 1
ATOM 882 C C . GLN A 1 112 ? 5.495 5.148 -3.679 1.00 96.88 112 GLN A C 1
ATOM 884 O O . GLN A 1 112 ? 6.135 5.224 -2.635 1.00 96.88 112 GLN A O 1
ATOM 889 N N . LEU A 1 113 ? 4.743 4.080 -3.985 1.00 97.31 113 LEU A N 1
ATOM 890 C CA . LEU A 1 113 ? 4.609 2.900 -3.118 1.00 97.31 113 LEU A CA 1
ATOM 891 C C . LEU A 1 113 ? 5.981 2.338 -2.746 1.00 97.31 113 LEU A C 1
ATOM 893 O O . LEU A 1 113 ? 6.293 2.176 -1.567 1.00 97.31 113 LEU A O 1
ATOM 897 N N . LEU A 1 114 ? 6.823 2.055 -3.743 1.00 95.00 114 LEU A N 1
ATOM 898 C CA . LEU A 1 114 ? 8.138 1.474 -3.488 1.00 95.00 114 LEU A CA 1
ATOM 899 C C . LEU A 1 114 ? 9.044 2.443 -2.734 1.00 95.00 114 LEU A C 1
ATOM 901 O O . LEU A 1 114 ? 9.808 2.009 -1.886 1.00 95.00 114 LEU A O 1
ATOM 905 N N . LYS A 1 115 ? 8.965 3.746 -2.996 1.00 93.62 115 LYS A N 1
ATOM 906 C CA . LYS A 1 115 ? 9.752 4.754 -2.281 1.00 93.62 115 LYS A CA 1
ATOM 907 C C . LYS A 1 115 ? 9.368 4.814 -0.803 1.00 93.62 115 LYS A C 1
ATOM 909 O O . LYS A 1 115 ? 10.252 4.873 0.047 1.00 93.62 115 LYS A O 1
ATOM 914 N N . ASP A 1 116 ? 8.075 4.787 -0.516 1.00 95.44 116 ASP A N 1
ATOM 915 C CA . ASP A 1 116 ? 7.538 4.887 0.839 1.00 95.44 116 ASP A CA 1
ATOM 916 C C . ASP A 1 116 ? 7.754 3.608 1.650 1.00 95.44 116 ASP A C 1
ATOM 918 O O . ASP A 1 116 ? 7.861 3.655 2.875 1.00 95.44 116 ASP A O 1
ATOM 922 N N . HIS A 1 117 ? 7.852 2.467 0.965 1.00 94.56 117 HIS A N 1
ATOM 923 C C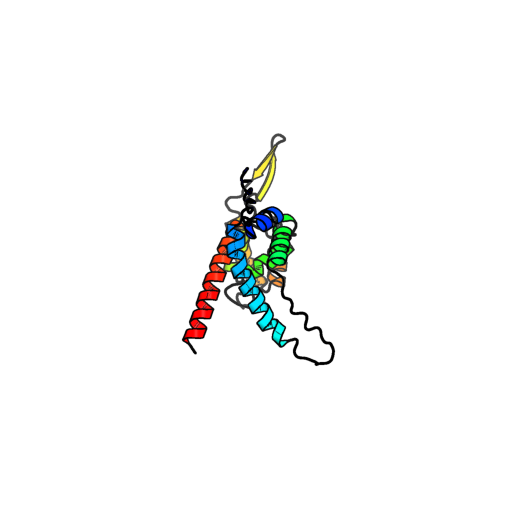A . HIS A 1 117 ? 7.939 1.149 1.581 1.00 94.56 117 HIS A CA 1
ATOM 924 C C . HIS A 1 117 ? 9.245 0.399 1.304 1.00 94.56 117 HIS A C 1
ATOM 926 O O . HIS A 1 117 ? 9.342 -0.771 1.641 1.00 94.56 117 HIS A O 1
ATOM 932 N N . SER A 1 118 ? 10.275 1.021 0.731 1.00 88.44 118 SER A N 1
ATOM 933 C CA . SER A 1 118 ? 11.595 0.383 0.612 1.00 88.44 118 SER A CA 1
ATOM 934 C C . SER A 1 118 ? 12.429 0.587 1.871 1.00 88.44 118 SER A C 1
ATOM 936 O O . SER A 1 118 ? 12.510 1.692 2.412 1.00 88.44 118 SER A O 1
ATOM 938 N N . GLU A 1 119 ? 13.125 -0.459 2.311 1.00 81.50 119 GLU A N 1
ATOM 939 C CA . GLU A 1 119 ? 14.206 -0.305 3.274 1.00 81.50 119 GLU A CA 1
ATOM 940 C C . GLU A 1 119 ? 15.306 0.596 2.691 1.00 81.50 119 GLU A C 1
ATOM 942 O O . GLU A 1 119 ? 15.795 0.397 1.579 1.00 81.50 119 GLU A O 1
ATOM 947 N N . GLN A 1 120 ? 15.737 1.594 3.467 1.00 69.94 120 GLN A N 1
ATOM 948 C CA . GLN A 1 120 ? 16.852 2.468 3.079 1.00 69.94 120 GLN A CA 1
ATOM 949 C C . GLN A 1 120 ? 18.210 1.758 3.165 1.00 69.94 120 GLN A C 1
ATOM 951 O O . GLN A 1 120 ? 19.216 2.248 2.650 1.00 69.94 120 GLN A O 1
ATOM 956 N N . ILE A 1 121 ? 18.265 0.607 3.834 1.00 67.00 121 ILE A N 1
ATOM 957 C CA . ILE A 1 121 ? 19.453 -0.236 3.898 1.00 67.00 121 ILE A CA 1
ATOM 958 C C . ILE A 1 121 ? 19.460 -1.085 2.634 1.00 67.00 121 ILE A C 1
ATOM 960 O O . ILE A 1 121 ? 18.680 -2.014 2.484 1.00 67.00 121 ILE A O 1
ATOM 964 N N . THR A 1 122 ? 20.349 -0.747 1.709 1.00 65.69 122 THR A N 1
ATOM 965 C CA . THR A 1 122 ? 20.387 -1.386 0.386 1.00 65.69 122 THR A CA 1
ATOM 966 C C . THR A 1 122 ? 21.368 -2.546 0.301 1.00 65.69 122 THR A C 1
ATOM 968 O O . THR A 1 122 ? 21.338 -3.303 -0.665 1.00 65.69 122 THR A O 1
ATOM 971 N N . ASN A 1 123 ? 22.288 -2.641 1.263 1.00 68.62 123 ASN A N 1
ATOM 972 C CA . ASN A 1 123 ? 23.275 -3.704 1.333 1.00 68.62 123 ASN A CA 1
ATOM 973 C C . ASN A 1 123 ? 23.802 -3.856 2.766 1.00 68.62 123 ASN A C 1
ATOM 975 O O . ASN A 1 123 ? 23.822 -2.895 3.540 1.00 68.62 123 ASN A O 1
ATOM 979 N N . ILE A 1 124 ? 24.265 -5.056 3.100 1.00 72.06 124 ILE A N 1
ATOM 980 C CA . ILE A 1 124 ? 24.938 -5.352 4.361 1.00 72.06 124 ILE A CA 1
ATOM 981 C C . ILE A 1 124 ? 26.302 -5.928 4.009 1.00 72.06 124 ILE A C 1
ATOM 983 O O . ILE A 1 124 ? 26.404 -6.977 3.378 1.00 72.06 124 ILE A O 1
ATOM 987 N N . VAL A 1 125 ? 27.358 -5.220 4.396 1.00 80.25 125 VAL A N 1
ATOM 988 C CA . VAL A 1 125 ? 28.736 -5.599 4.080 1.00 80.25 125 VAL A CA 1
ATOM 989 C C . VAL A 1 125 ? 29.475 -5.894 5.375 1.00 80.25 125 VAL A C 1
ATOM 991 O O . VAL A 1 125 ? 29.402 -5.118 6.324 1.00 80.25 125 VAL A O 1
ATOM 994 N N . MET A 1 126 ? 30.209 -7.003 5.412 1.00 80.69 126 MET A N 1
ATOM 995 C CA . MET A 1 126 ? 31.148 -7.286 6.494 1.00 80.69 126 MET A CA 1
ATOM 996 C C . MET A 1 126 ? 32.430 -6.486 6.270 1.00 80.69 126 MET A C 1
ATOM 998 O O . MET A 1 126 ? 33.079 -6.627 5.233 1.00 80.69 126 MET A O 1
ATOM 1002 N N . LYS A 1 127 ? 32.804 -5.651 7.237 1.00 82.62 127 LYS A N 1
ATOM 1003 C CA . LYS A 1 127 ? 34.088 -4.948 7.250 1.00 82.62 127 LYS A CA 1
ATOM 1004 C C . LYS A 1 127 ? 34.669 -4.998 8.655 1.00 82.62 127 LYS A C 1
ATOM 1006 O O . LYS A 1 127 ? 33.990 -4.607 9.600 1.00 82.62 127 LYS A O 1
ATOM 1011 N N . ASP A 1 128 ? 35.908 -5.470 8.772 1.00 84.12 128 ASP A N 1
ATOM 1012 C CA . ASP A 1 128 ? 36.625 -5.596 10.048 1.00 84.12 128 ASP A CA 1
ATOM 1013 C C . ASP A 1 128 ? 35.788 -6.335 11.119 1.00 84.12 128 ASP A C 1
ATOM 1015 O O . ASP A 1 128 ? 35.597 -5.837 12.229 1.00 84.12 128 ASP A O 1
ATOM 1019 N N . ASP A 1 129 ? 35.207 -7.484 10.744 1.00 84.62 129 ASP A N 1
ATOM 1020 C CA . ASP A 1 129 ? 34.298 -8.309 11.562 1.00 84.62 129 ASP A CA 1
ATOM 1021 C C . ASP A 1 129 ? 33.031 -7.599 12.082 1.00 84.62 129 ASP A C 1
ATOM 1023 O O . ASP A 1 129 ? 32.371 -8.066 13.012 1.00 84.62 129 ASP A O 1
ATOM 1027 N N . LYS A 1 130 ? 32.636 -6.483 11.456 1.00 79.56 130 LYS A N 1
ATOM 1028 C CA . LYS A 1 130 ? 31.394 -5.758 11.755 1.00 79.56 130 LYS A CA 1
ATOM 1029 C C . LYS A 1 130 ? 30.458 -5.742 10.552 1.00 79.56 130 LYS A C 1
ATOM 1031 O O . LYS A 1 130 ? 30.881 -5.482 9.425 1.00 79.56 130 LYS A O 1
ATOM 1036 N N . LEU A 1 131 ? 29.168 -5.957 10.812 1.00 78.38 131 LEU A N 1
ATOM 1037 C CA . LEU A 1 131 ? 28.102 -5.741 9.834 1.00 78.38 131 LEU A CA 1
ATOM 1038 C C . LEU A 1 131 ? 27.894 -4.235 9.655 1.00 78.38 131 LEU A C 1
ATOM 1040 O O . LEU A 1 131 ? 27.480 -3.539 10.583 1.00 78.38 131 LEU A O 1
ATOM 1044 N N . LEU A 1 132 ? 28.192 -3.730 8.462 1.00 78.31 132 LEU A N 1
ATOM 1045 C CA . LEU A 1 132 ? 27.924 -2.355 8.070 1.00 78.31 132 LEU A CA 1
ATOM 1046 C C . LEU A 1 132 ? 26.699 -2.308 7.165 1.00 78.31 132 LEU A C 1
ATOM 1048 O O . LEU A 1 132 ? 26.677 -2.903 6.086 1.00 78.31 132 LEU A O 1
ATOM 1052 N N . HIS A 1 133 ? 25.700 -1.547 7.596 1.00 77.75 133 HIS A N 1
ATOM 1053 C CA . HIS A 1 133 ? 24.563 -1.183 6.765 1.00 77.75 133 HIS A CA 1
ATOM 1054 C C . HIS A 1 133 ? 24.997 -0.111 5.767 1.00 77.75 133 HIS A C 1
ATOM 1056 O O . HIS A 1 133 ? 25.449 0.967 6.156 1.00 77.75 133 HIS A O 1
ATOM 1062 N N . VAL A 1 134 ? 24.877 -0.414 4.477 1.00 75.31 134 VAL A N 1
ATOM 1063 C CA . VAL A 1 134 ? 25.216 0.507 3.394 1.00 75.31 134 VAL A CA 1
ATOM 1064 C C . VAL A 1 134 ? 23.934 0.951 2.706 1.00 75.31 134 VAL A C 1
ATOM 1066 O O . VAL A 1 134 ? 23.184 0.150 2.140 1.00 75.31 134 VAL A O 1
ATOM 1069 N N . THR A 1 135 ? 23.708 2.258 2.731 1.00 79.06 135 THR A N 1
ATOM 1070 C CA . THR A 1 135 ? 22.652 2.928 1.974 1.00 79.06 135 THR A CA 1
ATOM 1071 C C . THR A 1 135 ? 23.250 3.479 0.685 1.00 79.06 135 THR A C 1
ATOM 1073 O O . THR A 1 135 ? 24.153 4.312 0.725 1.00 79.06 135 THR A O 1
ATOM 1076 N N . ASP A 1 136 ? 22.762 3.013 -0.463 1.00 80.38 136 ASP A N 1
ATOM 1077 C CA . ASP A 1 136 ? 23.067 3.602 -1.763 1.00 80.38 136 ASP A CA 1
ATOM 1078 C C . ASP A 1 136 ? 22.226 4.879 -1.941 1.00 80.38 136 ASP A C 1
ATOM 1080 O O . ASP A 1 136 ? 21.008 4.785 -2.120 1.00 80.38 136 ASP A O 1
ATOM 1084 N N . PRO A 1 137 ? 22.838 6.078 -1.941 1.00 79.81 137 PRO A N 1
ATOM 1085 C CA . PRO A 1 137 ? 22.102 7.333 -2.074 1.00 79.81 137 PRO A CA 1
ATOM 1086 C C . PRO A 1 137 ? 21.382 7.466 -3.424 1.00 79.81 137 PRO A C 1
ATOM 1088 O O . PRO A 1 137 ? 20.478 8.284 -3.550 1.00 79.81 137 PRO A O 1
ATOM 1091 N N . ARG A 1 138 ? 21.757 6.669 -4.435 1.00 85.81 138 ARG A N 1
ATOM 1092 C CA . ARG A 1 138 ? 21.133 6.657 -5.767 1.00 85.81 138 ARG A CA 1
ATOM 1093 C C . ARG A 1 138 ? 20.145 5.509 -5.953 1.00 85.81 138 ARG A C 1
ATOM 1095 O O . ARG A 1 138 ? 19.716 5.257 -7.078 1.00 85.81 138 ARG A O 1
ATOM 1102 N N . HIS A 1 139 ? 19.796 4.787 -4.890 1.00 84.69 139 HIS A N 1
ATOM 1103 C CA . HIS A 1 139 ? 18.899 3.637 -4.978 1.00 84.69 139 HIS A CA 1
ATOM 1104 C C . HIS A 1 139 ? 17.559 3.994 -5.629 1.00 84.69 139 HIS A C 1
ATOM 1106 O O . HIS A 1 139 ? 17.144 3.334 -6.581 1.00 84.69 139 HIS A O 1
ATOM 1112 N N . LEU A 1 140 ? 16.929 5.082 -5.178 1.00 87.50 140 LEU A N 1
ATOM 1113 C CA . LEU A 1 140 ? 15.642 5.530 -5.709 1.00 87.50 140 LEU A CA 1
ATOM 1114 C C . LEU A 1 140 ? 15.745 6.006 -7.164 1.00 87.50 140 LEU A C 1
ATOM 1116 O O . LEU A 1 140 ? 14.868 5.693 -7.963 1.00 87.50 140 LEU A O 1
ATOM 1120 N N . ASP A 1 141 ? 16.835 6.677 -7.547 1.00 90.31 141 ASP A N 1
ATOM 1121 C CA . ASP A 1 141 ? 17.059 7.103 -8.937 1.00 90.31 141 ASP A CA 1
ATOM 1122 C C . ASP A 1 141 ? 17.220 5.903 -9.879 1.00 90.31 141 ASP A C 1
ATOM 1124 O O . ASP A 1 141 ? 16.682 5.879 -10.994 1.00 90.31 141 ASP A O 1
ATOM 1128 N N . LYS A 1 142 ? 17.954 4.878 -9.426 1.00 90.38 142 LYS A N 1
ATOM 1129 C CA . LYS A 1 142 ? 18.119 3.615 -10.153 1.00 90.38 142 LYS A CA 1
ATOM 1130 C C . LYS A 1 142 ? 16.786 2.888 -10.281 1.00 90.38 142 LYS A C 1
ATOM 1132 O O . LYS A 1 142 ? 16.452 2.461 -11.384 1.00 90.38 142 LYS A O 1
ATOM 1137 N N . LEU A 1 143 ? 16.017 2.805 -9.195 1.00 91.19 143 LEU A N 1
ATOM 1138 C CA . LEU A 1 143 ? 14.690 2.196 -9.191 1.00 91.19 143 LEU A CA 1
ATOM 1139 C C . LEU A 1 143 ? 13.745 2.924 -10.154 1.00 91.19 143 LEU A C 1
ATOM 1141 O O . LEU A 1 143 ? 13.116 2.286 -10.992 1.00 91.19 143 LEU A O 1
ATOM 1145 N N . TYR A 1 144 ? 13.704 4.257 -10.111 1.00 92.56 144 TYR A N 1
ATOM 1146 C CA . TYR A 1 144 ? 12.892 5.063 -11.021 1.00 92.56 144 TYR A CA 1
ATOM 1147 C C . TYR A 1 144 ? 13.281 4.848 -12.489 1.00 92.56 144 TYR A C 1
ATOM 1149 O O . TYR A 1 144 ? 12.427 4.629 -13.351 1.00 92.56 144 TYR A O 1
ATOM 1157 N N . THR A 1 145 ? 14.584 4.865 -12.782 1.00 94.25 145 THR A N 1
ATOM 1158 C CA . THR A 1 145 ? 15.106 4.620 -14.134 1.00 94.25 145 THR A CA 1
ATOM 1159 C C . THR A 1 145 ? 14.740 3.219 -14.618 1.00 94.25 145 THR A C 1
ATOM 1161 O O . THR A 1 145 ? 14.330 3.038 -15.769 1.00 94.25 145 THR A O 1
ATOM 1164 N N . TRP A 1 146 ? 14.849 2.227 -13.734 1.00 95.06 146 TRP A N 1
ATOM 1165 C CA . TRP A 1 146 ? 14.480 0.853 -14.029 1.00 95.06 146 TRP A CA 1
ATOM 1166 C C . TRP A 1 146 ? 12.978 0.724 -14.303 1.00 95.06 146 TRP A C 1
ATOM 1168 O O . TRP A 1 146 ? 12.619 0.169 -15.343 1.00 95.06 146 TRP A O 1
ATOM 1178 N N . LEU A 1 147 ? 12.117 1.310 -13.463 1.00 95.56 147 LEU A N 1
ATOM 1179 C CA . LEU A 1 147 ? 10.664 1.332 -13.665 1.00 95.56 147 LEU A CA 1
ATOM 1180 C C . LEU A 1 147 ? 10.305 1.993 -14.992 1.00 95.56 147 LEU A C 1
ATOM 1182 O O . LEU A 1 147 ? 9.536 1.437 -15.764 1.00 95.56 147 LEU A O 1
ATOM 1186 N N . LYS A 1 148 ? 10.900 3.144 -15.322 1.00 94.38 148 LYS A N 1
ATOM 1187 C CA . LYS A 1 148 ? 10.650 3.826 -16.601 1.00 94.38 148 LYS A CA 1
ATOM 1188 C C . LYS A 1 148 ? 10.920 2.921 -17.805 1.00 94.38 148 LYS A C 1
ATOM 1190 O O . LYS A 1 148 ? 10.168 2.979 -18.774 1.00 94.38 148 LYS A O 1
ATOM 1195 N N . LYS A 1 149 ? 11.976 2.106 -17.745 1.00 94.19 149 LYS A N 1
ATOM 1196 C CA . LYS A 1 149 ? 12.342 1.174 -18.817 1.00 94.19 149 LYS A CA 1
ATOM 1197 C C . LYS A 1 149 ? 11.432 -0.056 -18.857 1.00 94.19 149 LYS A C 1
ATOM 1199 O O . LYS A 1 149 ? 11.023 -0.448 -19.944 1.00 94.19 149 LYS A O 1
ATOM 1204 N N . HIS A 1 150 ? 11.137 -0.661 -17.707 1.00 94.81 150 HIS A N 1
ATOM 1205 C CA . HIS A 1 150 ? 10.470 -1.966 -17.648 1.00 94.81 150 HIS A CA 1
ATOM 1206 C C . HIS A 1 150 ? 8.948 -1.866 -17.604 1.00 94.81 150 HIS A C 1
ATOM 1208 O O . HIS A 1 150 ? 8.291 -2.710 -18.195 1.00 94.81 150 HIS A O 1
ATOM 1214 N N . PHE A 1 151 ? 8.376 -0.805 -17.034 1.00 95.94 151 PHE A N 1
ATOM 1215 C CA . PHE A 1 151 ? 6.922 -0.610 -16.999 1.00 95.94 151 PHE A CA 1
ATOM 1216 C C . PHE A 1 151 ? 6.311 -0.668 -18.403 1.00 95.94 151 PHE A C 1
ATOM 1218 O O . PHE A 1 151 ? 5.319 -1.342 -18.630 1.00 95.94 151 PHE A O 1
ATOM 1225 N N . ILE A 1 152 ? 6.975 -0.040 -19.376 1.00 93.31 152 ILE A N 1
ATOM 1226 C CA . ILE A 1 152 ? 6.573 -0.039 -20.788 1.00 93.31 152 ILE A CA 1
ATOM 1227 C C . ILE A 1 152 ? 6.604 -1.440 -21.426 1.00 93.31 152 ILE A C 1
ATOM 1229 O O . ILE A 1 152 ? 5.872 -1.696 -22.377 1.00 93.31 152 ILE A O 1
ATOM 1233 N N . ILE A 1 153 ? 7.486 -2.321 -20.952 1.00 94.75 153 ILE A N 1
ATOM 1234 C CA . ILE A 1 153 ? 7.615 -3.689 -21.469 1.00 94.75 153 ILE A CA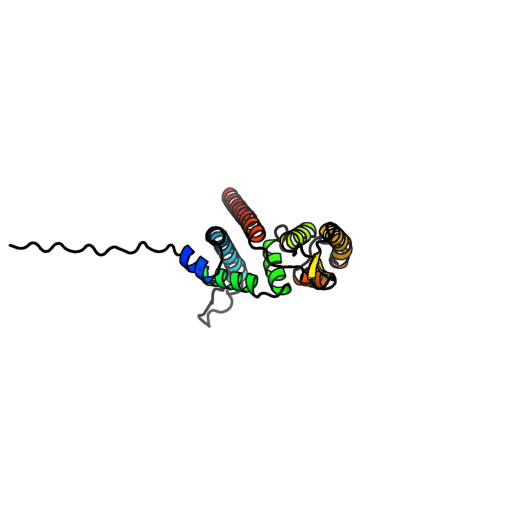 1
ATOM 1235 C C . ILE A 1 153 ? 6.443 -4.543 -20.975 1.00 94.75 153 ILE A C 1
ATOM 1237 O O . ILE A 1 153 ? 5.950 -5.374 -21.724 1.00 94.75 153 ILE A O 1
ATOM 1241 N N . PHE A 1 154 ? 6.002 -4.312 -19.737 1.00 94.94 154 PHE A N 1
ATOM 1242 C CA . PHE A 1 154 ? 4.915 -5.054 -19.098 1.00 94.94 154 PHE A CA 1
ATOM 1243 C C . PHE A 1 154 ? 3.522 -4.473 -19.387 1.00 94.94 154 PHE A C 1
ATOM 1245 O O . PHE A 1 154 ? 2.531 -5.192 -19.302 1.00 94.94 154 PHE A O 1
ATOM 1252 N N . ASP A 1 155 ? 3.427 -3.196 -19.760 1.00 94.00 155 ASP A N 1
ATOM 1253 C CA . ASP A 1 155 ? 2.189 -2.565 -20.231 1.00 94.00 155 ASP A CA 1
ATOM 1254 C C . ASP A 1 155 ? 1.965 -2.881 -21.719 1.00 94.00 155 ASP A C 1
ATOM 1256 O O . ASP A 1 155 ? 2.088 -2.019 -22.596 1.00 94.00 155 ASP A O 1
ATOM 1260 N N . GLU A 1 156 ? 1.661 -4.148 -22.014 1.00 90.31 156 GLU A N 1
ATOM 1261 C CA . GLU A 1 156 ? 1.420 -4.633 -23.380 1.00 90.31 156 GLU A CA 1
ATOM 1262 C C . GLU A 1 156 ? 0.293 -3.855 -24.073 1.00 90.31 156 GLU A C 1
ATOM 1264 O O . GLU A 1 156 ? 0.396 -3.510 -25.252 1.00 90.31 156 GLU A O 1
ATOM 1269 N N . ALA A 1 157 ? -0.750 -3.509 -23.312 1.00 90.38 157 ALA A N 1
ATOM 1270 C CA . ALA A 1 157 ? -1.910 -2.764 -23.786 1.00 90.38 157 ALA A CA 1
ATOM 1271 C C . ALA A 1 157 ? -1.640 -1.264 -24.001 1.00 90.38 157 ALA A C 1
ATOM 1273 O O . ALA A 1 157 ? -2.510 -0.567 -24.527 1.00 90.38 157 ALA A O 1
ATOM 1274 N N . ARG A 1 158 ? -0.466 -0.749 -23.598 1.00 91.25 158 ARG A N 1
ATOM 1275 C CA . ARG A 1 158 ? -0.114 0.685 -23.642 1.00 91.25 158 ARG A CA 1
ATOM 1276 C C . ARG A 1 158 ? -1.149 1.569 -22.952 1.00 91.25 158 ARG A C 1
ATOM 1278 O O . ARG A 1 158 ? -1.413 2.694 -23.376 1.00 91.25 158 ARG A O 1
ATOM 1285 N N . SER A 1 159 ? -1.745 1.034 -21.895 1.00 90.81 159 SER A N 1
ATOM 1286 C CA . SER A 1 159 ? -2.819 1.671 -21.145 1.00 90.81 159 SER A CA 1
ATOM 1287 C C . SER A 1 159 ? -2.304 2.700 -20.140 1.00 90.81 159 SER A C 1
ATOM 1289 O O . SER A 1 159 ? -3.074 3.545 -19.692 1.00 90.81 159 SER A O 1
ATOM 1291 N N . GLY A 1 160 ? -1.015 2.638 -19.795 1.00 94.00 160 GLY A N 1
ATOM 1292 C CA . GLY A 1 160 ? -0.405 3.413 -18.721 1.00 94.00 160 GLY A CA 1
ATOM 1293 C C . GLY A 1 160 ? -0.566 2.794 -17.330 1.00 94.00 160 GLY A C 1
ATOM 1294 O O . GLY A 1 160 ? -0.023 3.352 -16.378 1.00 94.00 160 GLY A O 1
ATOM 1295 N N . TYR A 1 161 ? -1.247 1.648 -17.211 1.00 96.12 161 TYR A N 1
ATOM 1296 C CA . TYR A 1 161 ? -1.585 1.002 -15.941 1.00 96.12 161 TYR A CA 1
ATOM 1297 C C . TYR A 1 161 ? -1.196 -0.476 -15.947 1.00 96.12 161 TYR A C 1
ATOM 1299 O O . TYR A 1 161 ? -1.301 -1.151 -16.970 1.00 96.12 161 TYR A O 1
ATOM 1307 N N . LEU A 1 162 ? -0.777 -0.992 -14.790 1.00 96.75 162 LEU A N 1
ATOM 1308 C CA . LEU A 1 162 ? -0.472 -2.410 -14.604 1.00 96.75 162 LEU A CA 1
ATOM 1309 C C . LEU A 1 162 ? -1.398 -3.034 -13.555 1.00 96.75 162 LEU A C 1
ATOM 1311 O O . LEU A 1 162 ? -1.392 -2.577 -12.407 1.00 96.75 162 LEU A O 1
ATOM 1315 N N . PRO A 1 163 ? -2.125 -4.116 -13.888 1.00 95.81 163 PRO A N 1
ATOM 1316 C CA . PRO A 1 163 ? -2.814 -4.944 -12.901 1.00 95.81 163 PRO A CA 1
ATOM 1317 C C . PRO A 1 163 ? -1.843 -5.528 -11.864 1.00 95.81 163 PRO A C 1
ATOM 1319 O O . PRO A 1 163 ? -0.662 -5.725 -12.158 1.00 95.81 163 PRO A O 1
ATOM 1322 N N . VAL A 1 164 ? -2.343 -5.864 -10.669 1.00 95.69 164 VAL A N 1
ATOM 1323 C CA . VAL A 1 164 ? -1.520 -6.304 -9.522 1.00 95.69 164 VAL A CA 1
ATOM 1324 C C . VAL A 1 164 ? -0.562 -7.445 -9.866 1.00 95.69 164 VAL A C 1
ATOM 1326 O O . VAL A 1 164 ? 0.629 -7.357 -9.577 1.00 95.69 164 VAL A O 1
ATOM 1329 N N . HIS A 1 165 ? -1.047 -8.473 -10.563 1.00 95.69 165 HIS A N 1
ATOM 1330 C CA . HIS A 1 165 ? -0.247 -9.640 -10.930 1.00 95.69 165 HIS A CA 1
ATOM 1331 C C . HIS A 1 165 ? 0.866 -9.291 -11.931 1.00 95.69 165 HIS A C 1
ATOM 1333 O O . HIS A 1 165 ? 1.969 -9.823 -11.831 1.00 95.69 165 HIS A O 1
ATOM 1339 N N . VAL A 1 166 ? 0.612 -8.360 -12.860 1.00 96.62 166 VAL A N 1
ATOM 1340 C CA . VAL A 1 166 ? 1.606 -7.896 -13.840 1.00 96.62 166 VAL A CA 1
ATOM 1341 C C . VAL A 1 166 ? 2.656 -7.021 -13.162 1.00 96.62 166 VAL A C 1
ATOM 1343 O O . VAL A 1 166 ? 3.852 -7.201 -13.393 1.00 96.62 166 VAL A O 1
ATOM 1346 N N . ALA A 1 167 ? 2.230 -6.105 -12.287 1.00 96.75 167 ALA A N 1
ATOM 1347 C CA . ALA A 1 167 ? 3.139 -5.276 -11.506 1.00 96.75 167 ALA A CA 1
ATOM 1348 C C . ALA A 1 167 ? 4.039 -6.142 -10.610 1.00 96.75 167 ALA A C 1
ATOM 1350 O O . ALA A 1 167 ? 5.254 -5.952 -10.594 1.00 96.75 167 ALA A O 1
ATOM 1351 N N . LEU A 1 168 ? 3.468 -7.141 -9.934 1.00 96.06 168 LEU A N 1
ATOM 1352 C CA . LEU A 1 168 ? 4.215 -8.085 -9.108 1.00 96.06 168 LEU A CA 1
ATOM 1353 C C . LEU A 1 168 ? 5.216 -8.904 -9.939 1.00 96.06 168 LEU A C 1
ATOM 1355 O O . LEU A 1 168 ? 6.383 -8.997 -9.560 1.00 96.06 168 LEU A O 1
ATOM 1359 N N . ALA A 1 169 ? 4.796 -9.443 -11.089 1.00 95.38 169 ALA A N 1
ATOM 1360 C CA . ALA A 1 169 ? 5.678 -10.180 -11.996 1.00 95.38 169 ALA A CA 1
ATOM 1361 C C . ALA A 1 169 ? 6.838 -9.309 -12.502 1.00 95.38 169 ALA A C 1
ATOM 1363 O O . ALA A 1 169 ? 7.988 -9.748 -12.516 1.00 95.38 169 ALA A O 1
ATOM 1364 N N . MET A 1 170 ? 6.557 -8.051 -12.854 1.00 96.31 170 MET A N 1
ATOM 1365 C CA . MET A 1 170 ? 7.585 -7.084 -13.225 1.00 96.31 170 MET A CA 1
ATOM 1366 C C . MET A 1 170 ? 8.581 -6.891 -12.080 1.00 96.31 170 MET A C 1
ATOM 1368 O O . MET A 1 170 ? 9.783 -7.043 -12.291 1.00 96.31 170 MET A O 1
ATOM 1372 N N . LEU A 1 171 ? 8.112 -6.583 -10.867 1.00 95.25 171 LEU A N 1
ATOM 1373 C CA . LEU A 1 171 ? 8.990 -6.349 -9.718 1.00 95.25 171 LEU A CA 1
ATOM 1374 C C . LEU A 1 171 ? 9.801 -7.586 -9.320 1.00 95.25 171 LEU A C 1
ATOM 1376 O O . LEU A 1 171 ? 10.930 -7.430 -8.858 1.00 95.25 171 LEU A O 1
ATOM 1380 N N . GLY A 1 172 ? 9.275 -8.790 -9.556 1.00 92.19 172 GLY A N 1
ATOM 1381 C CA . GLY A 1 172 ? 10.005 -10.049 -9.394 1.00 92.19 172 GLY A CA 1
ATOM 1382 C C . GLY A 1 172 ? 11.248 -10.162 -10.283 1.00 92.19 172 GLY A C 1
ATOM 1383 O O . GLY A 1 172 ? 12.200 -10.843 -9.914 1.00 92.19 172 GLY A O 1
ATOM 1384 N N . ASN A 1 173 ? 11.294 -9.436 -11.406 1.00 93.12 173 ASN A N 1
ATOM 1385 C CA . ASN A 1 173 ? 12.472 -9.364 -12.274 1.00 93.12 173 ASN A CA 1
ATOM 1386 C C . ASN A 1 173 ? 13.497 -8.308 -11.828 1.00 93.12 173 ASN A C 1
ATOM 1388 O O . ASN A 1 173 ? 14.589 -8.237 -12.400 1.00 93.12 173 ASN A O 1
ATOM 1392 N N . HIS A 1 174 ? 13.175 -7.460 -10.846 1.00 91.19 174 HIS A N 1
ATOM 1393 C CA . HIS A 1 174 ? 14.147 -6.529 -10.281 1.00 91.19 174 HIS A CA 1
ATOM 1394 C C . HIS A 1 174 ? 14.960 -7.226 -9.180 1.00 91.19 174 HIS A C 1
ATOM 1396 O O . HIS A 1 174 ? 14.361 -7.811 -8.279 1.00 91.19 174 HIS A O 1
ATOM 1402 N N . PRO A 1 175 ? 16.301 -7.093 -9.160 1.00 85.00 175 PRO A N 1
ATOM 1403 C CA . PRO A 1 175 ? 17.147 -7.786 -8.187 1.00 85.00 175 PRO A CA 1
ATOM 1404 C C . PRO A 1 175 ? 16.784 -7.538 -6.721 1.00 85.00 175 PRO A C 1
ATOM 1406 O O . PRO A 1 175 ? 17.048 -8.390 -5.881 1.00 85.00 175 PRO A O 1
ATOM 1409 N N . THR A 1 176 ? 16.226 -6.363 -6.407 1.00 85.31 176 THR A N 1
ATOM 1410 C CA . THR A 1 176 ? 16.002 -5.946 -5.015 1.00 85.31 176 THR A CA 1
ATOM 1411 C C . THR A 1 176 ? 14.659 -5.275 -4.720 1.00 85.31 176 THR A C 1
ATOM 1413 O O . THR A 1 176 ? 14.427 -4.877 -3.586 1.00 85.31 176 THR A O 1
ATOM 1416 N N . ALA A 1 177 ? 13.757 -5.104 -5.698 1.00 87.62 177 ALA A N 1
ATOM 1417 C CA . ALA A 1 177 ? 12.598 -4.214 -5.496 1.00 87.62 177 ALA A CA 1
ATOM 1418 C C . ALA A 1 177 ? 11.604 -4.816 -4.502 1.00 87.62 177 ALA A C 1
ATOM 1420 O O . ALA A 1 177 ? 11.153 -4.128 -3.595 1.00 87.62 177 ALA A O 1
ATOM 1421 N N . LEU A 1 178 ? 11.305 -6.111 -4.653 1.00 88.50 178 LEU A N 1
ATOM 1422 C CA . LEU A 1 178 ? 10.467 -6.828 -3.697 1.00 88.50 178 LEU A CA 1
ATOM 1423 C C . LEU A 1 178 ? 11.226 -7.177 -2.422 1.00 88.50 178 LEU A C 1
ATOM 1425 O O . LEU A 1 178 ? 10.664 -7.057 -1.347 1.00 88.50 178 LEU A O 1
ATOM 1429 N N . SER A 1 179 ? 12.497 -7.579 -2.500 1.00 84.88 179 SER A N 1
ATOM 1430 C CA . SER A 1 179 ? 13.236 -7.988 -1.296 1.00 84.88 179 SER A CA 1
ATOM 1431 C C . SER A 1 179 ? 13.496 -6.834 -0.329 1.00 84.88 179 SER A C 1
ATOM 1433 O O . SER A 1 179 ? 13.634 -7.074 0.864 1.00 84.88 179 SER A O 1
ATOM 1435 N N . HIS A 1 180 ? 13.584 -5.598 -0.828 1.00 86.69 180 HIS A N 1
ATOM 1436 C CA . HIS A 1 180 ? 13.696 -4.404 0.010 1.00 86.69 180 HIS A CA 1
ATOM 1437 C C . HIS A 1 180 ? 12.334 -3.822 0.386 1.00 86.69 180 HIS A C 1
ATOM 1439 O O . HIS A 1 180 ? 12.291 -2.876 1.169 1.00 86.69 180 HIS A O 1
ATOM 1445 N N . LEU A 1 181 ? 11.228 -4.350 -0.148 1.00 91.25 181 LEU A N 1
ATOM 1446 C CA . LEU A 1 181 ? 9.907 -3.896 0.248 1.00 91.25 181 LEU A CA 1
ATOM 1447 C C . LEU A 1 181 ? 9.629 -4.340 1.684 1.00 91.25 181 LEU A C 1
ATOM 1449 O O . LEU A 1 181 ? 9.631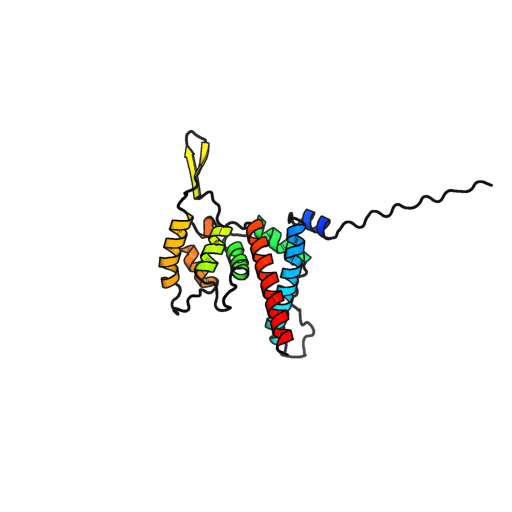 -5.526 2.010 1.00 91.25 181 LEU A O 1
ATOM 1453 N N . LYS A 1 182 ? 9.344 -3.358 2.525 1.00 91.06 182 LYS A N 1
ATOM 1454 C CA . LYS A 1 182 ? 8.948 -3.518 3.908 1.00 91.06 182 LYS A CA 1
ATOM 1455 C C . LYS A 1 182 ? 7.843 -2.544 4.234 1.00 91.06 182 LYS A C 1
ATOM 1457 O O . LYS A 1 182 ? 8.000 -1.332 4.095 1.00 91.06 182 LYS A O 1
ATOM 1462 N N . PHE A 1 183 ? 6.743 -3.073 4.746 1.00 94.38 183 PHE A N 1
ATOM 1463 C CA . PHE A 1 183 ? 5.627 -2.254 5.178 1.00 94.38 183 PHE A CA 1
ATOM 1464 C C . PHE A 1 183 ? 6.079 -1.183 6.185 1.00 94.38 183 PHE A C 1
ATOM 1466 O O . PHE A 1 183 ? 6.585 -1.481 7.267 1.00 94.38 183 PHE A O 1
ATOM 1473 N N . GLN A 1 184 ? 5.858 0.082 5.832 1.00 94.62 184 GLN A N 1
ATOM 1474 C CA . GLN A 1 184 ? 6.176 1.239 6.669 1.00 94.62 184 GLN A CA 1
ATOM 1475 C C . GLN A 1 184 ? 4.866 1.850 7.154 1.00 94.62 184 GLN A C 1
ATOM 1477 O O . GLN A 1 184 ? 4.104 2.410 6.371 1.00 94.62 184 GLN A O 1
ATOM 1482 N N . LEU A 1 185 ? 4.589 1.739 8.453 1.00 94.12 185 LEU A N 1
ATOM 1483 C CA . LEU A 1 185 ? 3.281 2.106 8.995 1.00 94.12 185 LEU A CA 1
ATOM 1484 C C . LEU A 1 185 ? 2.962 3.599 8.840 1.00 94.12 185 LEU A C 1
ATOM 1486 O O . LEU A 1 185 ? 1.823 3.958 8.556 1.00 94.12 185 LEU A O 1
ATOM 1490 N N . VAL A 1 186 ? 3.965 4.465 9.009 1.00 94.62 186 VAL A N 1
ATOM 1491 C CA . VAL A 1 186 ? 3.801 5.925 8.930 1.00 94.62 186 VAL A CA 1
ATOM 1492 C C . VAL A 1 186 ? 3.344 6.378 7.538 1.00 94.62 186 VAL A C 1
ATOM 1494 O O . VAL A 1 186 ? 2.252 6.938 7.456 1.00 94.62 186 VAL A O 1
ATOM 1497 N N . PRO A 1 187 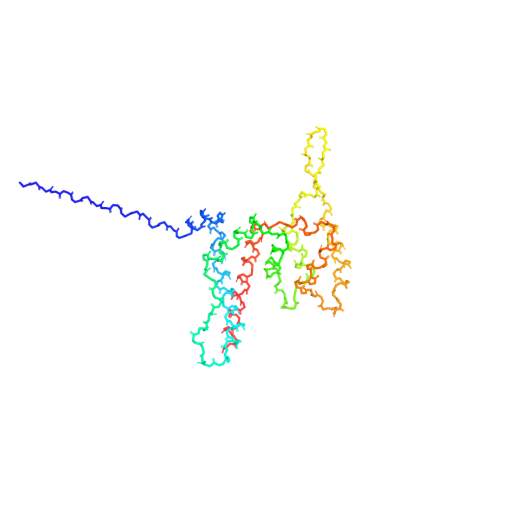? 4.087 6.122 6.441 1.00 95.94 187 PRO A N 1
ATOM 1498 C CA . PRO A 1 187 ? 3.647 6.557 5.118 1.00 95.94 187 PRO A CA 1
ATOM 1499 C C . PRO A 1 187 ? 2.368 5.849 4.662 1.00 95.94 187 PRO A C 1
ATOM 1501 O O . PRO A 1 187 ? 1.524 6.483 4.039 1.00 95.94 187 PRO A O 1
ATOM 1504 N N . PHE A 1 188 ? 2.153 4.584 5.049 1.00 96.75 188 PHE A N 1
ATOM 1505 C CA . PHE A 1 188 ? 0.868 3.920 4.813 1.00 96.75 188 PHE A CA 1
ATOM 1506 C C . PHE A 1 188 ? -0.292 4.687 5.461 1.00 96.75 188 PHE A C 1
ATOM 1508 O O . PHE A 1 188 ? -1.304 4.940 4.815 1.00 96.75 188 PHE A O 1
ATOM 1515 N N . THR A 1 189 ? -0.142 5.094 6.723 1.00 95.94 189 THR A N 1
ATOM 1516 C CA . THR A 1 189 ? -1.194 5.823 7.446 1.00 95.94 189 THR A CA 1
ATOM 1517 C C . THR A 1 189 ? -1.481 7.171 6.790 1.00 95.94 189 THR A C 1
ATOM 1519 O O . THR A 1 189 ? -2.645 7.534 6.642 1.00 95.94 189 THR A O 1
ATOM 1522 N N . GLU A 1 190 ? -0.450 7.902 6.360 1.00 96.56 190 GLU A N 1
ATOM 1523 C CA . GLU A 1 190 ? -0.639 9.151 5.612 1.00 96.56 190 GLU A CA 1
ATOM 1524 C C . GLU A 1 190 ? -1.366 8.906 4.287 1.00 96.56 190 GLU A C 1
ATOM 1526 O O . GLU A 1 190 ? -2.344 9.593 3.989 1.00 96.56 190 GLU A O 1
ATOM 1531 N N . LYS A 1 191 ? -0.997 7.852 3.550 1.00 96.62 191 LYS A N 1
ATOM 1532 C CA . LYS A 1 191 ? -1.685 7.499 2.307 1.00 96.62 191 LYS A CA 1
ATOM 1533 C C . LYS A 1 191 ? -3.157 7.146 2.529 1.00 96.62 191 LYS A C 1
ATOM 1535 O O . LYS A 1 191 ? -4.023 7.552 1.754 1.00 96.62 191 LYS A O 1
ATOM 1540 N N . VAL A 1 192 ? -3.468 6.430 3.607 1.00 95.38 192 VAL A N 1
ATOM 1541 C CA . VAL A 1 192 ? -4.853 6.121 3.985 1.00 95.38 192 VAL A CA 1
ATOM 1542 C C . VAL A 1 192 ? -5.634 7.395 4.315 1.00 95.38 192 VAL A C 1
ATOM 1544 O O . VAL A 1 192 ? -6.771 7.530 3.865 1.00 95.38 192 VAL A O 1
ATOM 1547 N N . LYS A 1 193 ? -5.041 8.361 5.031 1.00 94.94 193 LYS A N 1
ATOM 1548 C CA . LYS A 1 193 ? -5.688 9.662 5.290 1.00 94.94 193 LYS A CA 1
ATOM 1549 C C . LYS A 1 193 ? -6.019 10.399 3.993 1.00 94.94 193 LYS A C 1
ATOM 1551 O O . LYS A 1 193 ? -7.142 10.879 3.848 1.00 94.94 193 LYS A O 1
ATOM 1556 N N . GLU A 1 194 ? -5.072 10.465 3.052 1.00 94.75 194 GLU A N 1
ATOM 1557 C CA . GLU A 1 194 ? -5.291 11.072 1.730 1.00 94.75 194 GLU A CA 1
ATOM 1558 C C . GLU A 1 194 ? -6.467 10.411 1.003 1.00 94.75 194 GLU A C 1
ATOM 1560 O O . GLU A 1 194 ? -7.364 11.089 0.496 1.00 94.75 194 GLU A O 1
ATOM 1565 N N . ASN A 1 195 ? -6.490 9.078 0.992 1.00 93.00 195 ASN A N 1
ATOM 1566 C CA . ASN A 1 195 ? -7.543 8.309 0.344 1.00 93.00 195 ASN A CA 1
ATOM 1567 C C . ASN A 1 195 ? -8.907 8.552 0.994 1.00 93.00 195 ASN A C 1
ATOM 1569 O O . ASN A 1 195 ? -9.873 8.821 0.283 1.00 93.00 195 ASN A O 1
ATOM 1573 N N . ASN A 1 196 ? -8.989 8.520 2.326 1.00 92.19 196 ASN A N 1
ATOM 1574 C CA . ASN A 1 196 ? -10.228 8.782 3.058 1.00 92.19 196 ASN A CA 1
ATOM 1575 C C . ASN A 1 196 ? -10.775 10.186 2.749 1.00 92.19 196 ASN A C 1
ATOM 1577 O O . ASN A 1 196 ? -11.964 10.337 2.469 1.00 92.19 196 ASN A O 1
ATOM 1581 N N . ALA A 1 197 ? -9.910 11.208 2.718 1.00 92.19 197 ALA A N 1
ATOM 1582 C CA . ALA A 1 197 ? -10.305 12.572 2.361 1.00 92.19 197 ALA A CA 1
ATOM 1583 C C . ALA A 1 197 ? -10.843 12.665 0.922 1.00 92.19 197 ALA A C 1
ATOM 1585 O O . ALA A 1 197 ? -11.835 13.352 0.651 1.00 92.19 197 ALA A O 1
ATOM 1586 N N . ARG A 1 198 ? -10.219 11.937 -0.007 1.00 90.38 198 ARG A N 1
ATOM 1587 C CA . ARG A 1 198 ? -10.663 11.854 -1.399 1.00 90.38 198 ARG A CA 1
ATOM 1588 C C . ARG A 1 198 ? -12.034 11.189 -1.526 1.00 90.38 198 ARG A C 1
ATOM 1590 O O . ARG A 1 198 ? -12.890 11.731 -2.220 1.00 90.38 198 ARG A O 1
ATOM 1597 N N . TYR A 1 199 ? -12.261 10.068 -0.842 1.00 88.06 199 TYR A N 1
ATOM 1598 C CA . TYR A 1 199 ? -13.554 9.375 -0.864 1.00 88.06 199 TYR A CA 1
ATOM 1599 C C . TYR A 1 199 ? -14.672 10.237 -0.272 1.00 88.06 199 TYR A C 1
ATOM 1601 O O . TYR A 1 199 ? -15.740 10.349 -0.868 1.00 88.06 199 TYR A O 1
ATOM 1609 N N . ALA A 1 200 ? -14.406 10.934 0.836 1.00 88.00 200 ALA A N 1
ATOM 1610 C CA . ALA A 1 200 ? -15.357 11.882 1.415 1.00 88.00 200 ALA A CA 1
ATOM 1611 C C . ALA A 1 200 ? -15.721 13.017 0.436 1.00 88.00 200 ALA A C 1
ATOM 1613 O O . ALA A 1 200 ? -16.888 13.399 0.315 1.00 88.00 200 ALA A O 1
ATOM 1614 N N . SER A 1 201 ? -14.733 13.525 -0.308 1.00 88.12 201 SER A N 1
ATOM 1615 C CA . SER A 1 201 ? -14.949 14.561 -1.326 1.00 88.12 201 SER A CA 1
ATOM 1616 C C . SER A 1 201 ? -15.798 14.048 -2.496 1.00 88.12 201 SER A C 1
ATOM 1618 O O . SER A 1 201 ? -16.707 14.743 -2.945 1.00 88.12 201 SER A O 1
ATOM 1620 N N . GLN A 1 202 ? -15.546 12.820 -2.961 1.00 85.75 202 GLN A N 1
ATOM 1621 C CA . GLN A 1 202 ? -16.322 12.181 -4.030 1.00 85.75 202 GLN A CA 1
ATOM 1622 C C . GLN A 1 202 ? -17.776 11.925 -3.612 1.00 85.75 202 GLN A C 1
ATOM 1624 O O . GLN A 1 202 ? -18.687 12.251 -4.369 1.00 85.75 202 GLN A O 1
ATOM 1629 N N . ALA A 1 203 ? -18.001 11.420 -2.396 1.00 84.12 203 ALA A N 1
ATOM 1630 C CA . ALA A 1 203 ? -19.345 11.205 -1.858 1.00 84.12 203 ALA A CA 1
ATOM 1631 C C . ALA A 1 203 ? -20.137 12.520 -1.754 1.00 84.12 203 ALA A C 1
ATOM 1633 O O . ALA A 1 203 ? -21.306 12.583 -2.126 1.00 84.12 203 ALA A O 1
ATOM 1634 N N . THR A 1 204 ? -19.480 13.598 -1.317 1.00 85.62 204 THR A N 1
ATOM 1635 C CA . THR A 1 204 ? -20.102 14.930 -1.238 1.00 85.62 204 THR A CA 1
ATOM 1636 C C . THR A 1 204 ? -20.487 15.462 -2.624 1.00 85.62 204 THR A C 1
ATOM 1638 O O . THR A 1 204 ? -21.566 16.026 -2.785 1.00 85.62 204 THR A O 1
ATOM 1641 N N . ALA A 1 205 ? -19.636 15.267 -3.637 1.00 83.69 205 ALA A N 1
ATOM 1642 C CA . ALA A 1 205 ? -19.912 15.701 -5.007 1.00 83.69 205 ALA A CA 1
ATOM 1643 C C . ALA A 1 205 ? -21.066 14.920 -5.664 1.00 83.69 205 ALA A C 1
ATOM 1645 O O . ALA A 1 205 ? -21.858 15.514 -6.396 1.00 83.69 205 ALA A O 1
ATOM 1646 N N . ALA A 1 206 ? -21.181 13.618 -5.381 1.00 79.25 206 ALA A N 1
ATOM 1647 C CA . ALA A 1 206 ? -22.285 12.790 -5.864 1.00 79.25 206 ALA A CA 1
ATOM 1648 C C . ALA A 1 206 ? -23.634 13.294 -5.325 1.00 79.25 206 ALA A C 1
ATOM 1650 O O . ALA A 1 206 ? -24.534 13.571 -6.106 1.00 79.25 206 ALA A O 1
ATOM 1651 N N . HIS A 1 207 ? -23.729 13.548 -4.016 1.00 72.50 207 HIS A N 1
ATOM 1652 C CA . HIS A 1 207 ? -24.953 14.065 -3.392 1.00 72.50 207 HIS A CA 1
ATOM 1653 C C . HIS A 1 207 ? -25.327 15.498 -3.794 1.00 72.50 207 HIS A C 1
ATOM 1655 O O . HIS A 1 207 ? -26.476 15.888 -3.634 1.00 72.50 207 HIS A O 1
ATOM 1661 N N . ALA A 1 208 ? -24.375 16.302 -4.273 1.00 69.81 208 ALA A N 1
ATOM 1662 C CA . ALA A 1 208 ? -24.649 17.649 -4.776 1.00 69.81 208 ALA A CA 1
ATOM 1663 C C . ALA A 1 208 ? -25.126 17.666 -6.242 1.00 69.81 208 ALA A C 1
ATOM 1665 O O . ALA A 1 208 ? -25.518 18.722 -6.737 1.00 69.81 208 ALA A O 1
ATOM 1666 N N . SER A 1 209 ? -25.030 16.528 -6.937 1.00 61.16 209 SER A N 1
ATOM 1667 C CA . SER A 1 209 ? -25.431 16.365 -8.341 1.00 61.16 209 SER A CA 1
ATOM 1668 C C . SER A 1 209 ? -26.809 15.703 -8.502 1.00 61.16 209 SER A C 1
ATOM 1670 O O . SER A 1 209 ? -27.292 15.624 -9.632 1.00 61.16 209 SER A O 1
ATOM 1672 N N . ASP A 1 210 ? -27.410 15.260 -7.391 1.00 50.03 210 ASP A N 1
ATOM 1673 C CA . ASP A 1 210 ? -28.784 14.746 -7.272 1.00 50.03 210 ASP A CA 1
ATOM 1674 C C . ASP A 1 210 ? -29.767 15.869 -6.887 1.00 50.03 210 ASP A C 1
ATOM 1676 O O . ASP A 1 210 ? -30.911 15.862 -7.403 1.00 50.03 210 ASP A O 1
#

Secondary structure (DSSP, 8-state):
----------PPP---HHHHHHHHH---HHHHHHHHHHHHHHHHHHHHHHTTTT-S-SSS---------HHHHHHHHHHHHHH--HHHHHHHHHHHH--S-TT-EEHHHHHHHHHHHB-S--EEEEETTEEEEE--TTHHHHHHHHHHHHHHHH-TT-SSEE-HHHHHHHHHTSSSTTTTB---HHHHHHHHHHHHHHHHHHHHHHHT--

pLDDT: mean 82.55, std 17.25, range [37.12, 97.31]

Radius of gyration: 23.32 Å; chains: 1; bounding box: 70×39×90 Å

Sequence (210 aa):
MTKAVAAKKKHKPARSRWVDLSAETSLPVAVLEVLEDHHKTLNSFCASVYGSETQTDPDEGSTAAFELSFHQYCVALSTLVQFGSPTQQFEYLYHTYTTTNERGIDRTELFQLLKDHSEQITNIVMKDDKLLHVTDPRHLDKLYTWLKKHFIIFDEARSGYLPVHVALAMLGNHPTALSHLKFQLVPFTEKVKENNARYASQATAAHASD